Protein AF-A0A2V7J6U7-F1 (afdb_monomer)

pLDDT: mean 88.93, std 7.08, range [40.16, 97.38]

Foldseek 3Di:
DVDLVVLVVQCVDVVHDQEAEAEDPLVPPSVLVSLVSCVVSLHAYEYAAEPPPPCPPVSCVVSVHLYYDYPPDDPVRVVVVSVVRSVVSVLCVQLVDDDNDPVSVVLSVVLLVQLAPPDDDDFDDDPPPCSVSSQLSSQCNHPQVVADEAEDEQVVDDLVCSCCQAANDAQPPDDPRNHTDHHSVRSQPSGHYHYHPCVSHDPDD

Secondary structure (DSSP, 8-state):
--SHHHHHHHHHSSSPPSEEEE-S-TTSHHHHHHHHHHHHTT-EEEEEEETT-TTHHHHHHHHT-SEEEEESPPHHHHHHHHHHHHHHHHHHHHH-----SHHHHHHHHHHHHHTT--S-------TTS-HHHHHHHHHHHSTTTTS-EEEEESTTS-HHHHHHHHHEE-TTSSTT--S-EE-HHHHTTTSEEEEETGGGS----

Radius of gyration: 24.19 Å; Cα contacts (8 Å, |Δi|>4): 261; chains: 1; bounding box: 53×28×72 Å

Solvent-accessible surface area (backbone atoms only — not comparable to full-atom values): 12038 Å² total; per-residue (Å²): 112,98,46,73,65,51,44,50,52,47,58,70,39,87,80,50,57,64,59,48,78,41,78,60,59,75,89,36,70,68,44,48,53,48,44,50,53,33,54,77,68,72,30,36,32,36,37,43,38,60,70,84,49,92,49,56,67,59,51,34,60,75,59,65,41,75,40,71,46,55,48,89,65,54,70,68,56,53,50,54,48,52,51,51,47,39,54,50,49,55,48,28,71,72,36,70,60,82,75,84,48,71,69,51,52,50,50,53,52,50,37,66,66,47,16,74,48,92,67,91,82,87,85,85,74,65,91,90,73,50,64,66,49,54,56,49,29,22,41,63,62,17,93,38,50,89,42,44,75,38,78,41,58,42,72,81,42,58,77,90,46,43,61,47,48,40,68,21,45,52,58,62,74,48,99,82,34,83,54,68,44,84,9,50,57,67,66,13,55,86,34,40,72,43,68,41,58,59,85,60,48,77,81,82,126

Sequence (205 aa):
ATSLDEARQAIRREPPPDCVVVTGGLHETRAAQLLTLAREREISTLGLVEQTEPDAKGLARRLGLTGYLEKPADPAEVTATVRRLIERRKLQQRTGILGESPAIQEVLVKIEQMAPVSSTVLIEGQSGTGKELVARAIHDLSPRRGKPFIAVNCAALPETLLESELFGHEKGAFTGAAERRLGRFELADEGTIFLDEVGECPLAT

Nearest PDB structures (foldseek):
  5ep2-assembly1_A  TM=9.558E-01  e=9.237E-09  Photobacterium angustum
  6jdl-assembly1_A  TM=9.767E-01  e=1.173E-08  Pseudomonas aeruginosa
  1ny5-assembly1_A  TM=5.125E-01  e=3.780E-13  Aquifex aeolicus
  8p53-assembly1_D  TM=5.436E-01  e=5.914E-12  Pseudomonas aeruginosa PAO1
  6luf-assembly5_E  TM=9.631E-01  e=1.534E-07  Vibrio cholerae O395

Mean predicted aligned error: 7.76 Å

Structure (mmCIF, N/CA/C/O backbone):
data_AF-A0A2V7J6U7-F1
#
_entry.id   AF-A0A2V7J6U7-F1
#
loop_
_atom_site.group_PDB
_atom_site.id
_atom_site.type_symbol
_atom_site.label_atom_id
_atom_site.label_alt_id
_atom_site.label_comp_id
_atom_site.label_asym_id
_atom_site.label_entity_id
_atom_site.label_seq_id
_atom_site.pdbx_PDB_ins_code
_atom_site.Cartn_x
_atom_site.Cartn_y
_atom_site.Cartn_z
_atom_site.occupancy
_atom_site.B_iso_or_equiv
_atom_site.auth_seq_id
_atom_site.auth_comp_id
_atom_site.auth_asym_id
_atom_site.auth_atom_id
_atom_site.pdbx_PDB_model_num
A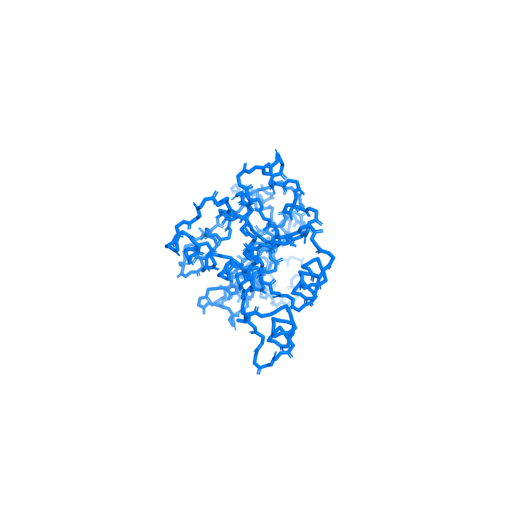TOM 1 N N . ALA A 1 1 ? 4.213 -6.760 -30.190 1.00 59.75 1 ALA A N 1
ATOM 2 C CA . ALA A 1 1 ? 3.974 -5.709 -31.190 1.00 59.75 1 ALA A CA 1
ATOM 3 C C . ALA A 1 1 ? 5.297 -5.426 -31.871 1.00 59.75 1 ALA A C 1
ATOM 5 O O . ALA A 1 1 ? 6.265 -5.148 -31.171 1.00 59.75 1 ALA A O 1
ATOM 6 N N . THR A 1 2 ? 5.366 -5.584 -33.187 1.00 63.72 2 THR A N 1
ATOM 7 C CA . THR A 1 2 ? 6.569 -5.280 -33.984 1.00 63.72 2 THR A CA 1
ATOM 8 C C . THR A 1 2 ? 6.577 -3.827 -34.462 1.00 63.72 2 THR A C 1
ATOM 10 O O . THR A 1 2 ? 7.612 -3.340 -34.906 1.00 63.72 2 THR A O 1
ATOM 13 N N . SER A 1 3 ? 5.455 -3.109 -34.313 1.00 74.75 3 SER A N 1
ATOM 14 C CA . SER A 1 3 ? 5.336 -1.677 -34.598 1.00 74.75 3 SER A CA 1
ATOM 15 C C . SER A 1 3 ? 4.779 -0.877 -33.412 1.00 74.75 3 SER A C 1
ATOM 17 O O . SER A 1 3 ? 4.071 -1.395 -32.542 1.00 74.75 3 SER A O 1
ATOM 19 N N . LEU A 1 4 ? 5.078 0.424 -33.387 1.00 73.62 4 LEU A N 1
ATOM 20 C CA . LEU A 1 4 ? 4.551 1.362 -32.386 1.00 73.62 4 LEU A CA 1
ATOM 21 C C . LEU A 1 4 ? 3.026 1.539 -32.490 1.00 73.62 4 LEU A C 1
ATOM 23 O O . LEU A 1 4 ? 2.373 1.800 -31.479 1.00 73.62 4 LEU A O 1
ATOM 27 N N . ASP A 1 5 ? 2.448 1.356 -33.678 1.00 77.38 5 ASP A N 1
ATOM 28 C CA . ASP A 1 5 ? 0.999 1.441 -33.884 1.00 77.38 5 ASP A CA 1
ATOM 29 C C . ASP A 1 5 ? 0.272 0.217 -33.319 1.00 77.38 5 ASP A C 1
ATOM 31 O O . ASP A 1 5 ? -0.744 0.364 -32.636 1.00 77.38 5 ASP A O 1
ATOM 35 N N . GLU A 1 6 ? 0.840 -0.982 -33.476 1.00 82.19 6 GLU A N 1
ATOM 36 C CA . GLU A 1 6 ? 0.346 -2.180 -32.789 1.00 82.19 6 GLU A CA 1
ATOM 37 C C . GLU A 1 6 ? 0.430 -2.035 -31.267 1.00 82.19 6 GLU A C 1
ATOM 39 O O . GLU A 1 6 ? -0.493 -2.435 -30.557 1.00 82.19 6 GLU A O 1
ATOM 44 N N . ALA A 1 7 ? 1.514 -1.443 -30.752 1.00 83.06 7 ALA A N 1
ATOM 45 C CA . ALA A 1 7 ? 1.669 -1.198 -29.320 1.00 83.06 7 ALA A CA 1
ATOM 46 C C . ALA A 1 7 ? 0.594 -0.230 -28.796 1.00 83.06 7 ALA A C 1
ATOM 48 O O . ALA A 1 7 ? -0.019 -0.489 -27.761 1.00 83.06 7 ALA A O 1
ATOM 49 N N . ARG A 1 8 ? 0.290 0.844 -29.538 1.00 84.50 8 ARG A N 1
ATOM 50 C CA . ARG A 1 8 ? -0.815 1.763 -29.209 1.00 84.50 8 ARG A CA 1
ATOM 51 C C . ARG A 1 8 ? -2.165 1.070 -29.228 1.00 84.50 8 ARG A C 1
ATOM 53 O O . ARG A 1 8 ? -2.976 1.299 -28.332 1.00 84.50 8 ARG A O 1
ATOM 60 N N . GLN A 1 9 ? -2.415 0.241 -30.238 1.00 86.81 9 GLN A N 1
ATOM 61 C CA . GLN A 1 9 ? -3.666 -0.498 -30.330 1.00 86.81 9 GLN A CA 1
ATOM 62 C C . GLN A 1 9 ? -3.796 -1.481 -29.165 1.00 86.81 9 GLN A C 1
ATOM 64 O O . GLN A 1 9 ? -4.859 -1.546 -28.560 1.00 86.81 9 GLN A O 1
ATOM 69 N N . ALA A 1 10 ? -2.718 -2.180 -28.798 1.00 87.31 10 ALA A N 1
ATOM 70 C CA . ALA A 1 10 ? -2.690 -3.079 -27.649 1.00 87.31 10 ALA A CA 1
ATOM 71 C C . ALA A 1 10 ? -2.969 -2.343 -26.332 1.00 87.31 10 ALA A C 1
ATOM 73 O O . ALA A 1 10 ? -3.805 -2.799 -25.561 1.00 87.31 10 ALA A O 1
ATOM 74 N N . ILE A 1 11 ? -2.357 -1.173 -26.109 1.00 88.69 11 ILE A N 1
ATOM 75 C CA . ILE A 1 11 ? -2.635 -0.346 -24.924 1.00 88.69 11 ILE A CA 1
ATOM 76 C C . ILE A 1 11 ? -4.109 0.059 -24.853 1.00 88.69 11 ILE A C 1
ATOM 78 O O . ILE A 1 11 ? -4.645 0.160 -23.757 1.00 88.69 11 ILE A O 1
ATOM 82 N N . ARG A 1 12 ? -4.776 0.280 -25.993 1.00 88.62 12 ARG A N 1
ATOM 83 C CA . ARG A 1 12 ? -6.199 0.662 -26.064 1.00 88.62 12 ARG A CA 1
ATOM 84 C C . ARG A 1 12 ? -7.177 -0.511 -25.937 1.00 88.62 12 ARG A C 1
ATOM 86 O O . ARG A 1 12 ? -8.367 -0.254 -25.792 1.00 88.62 12 ARG A O 1
ATOM 93 N N . ARG A 1 13 ? -6.719 -1.767 -25.993 1.00 88.88 13 ARG A N 1
ATOM 94 C CA . ARG A 1 13 ? -7.591 -2.946 -25.836 1.00 88.88 13 ARG A CA 1
ATOM 95 C C . ARG A 1 13 ? -8.132 -3.061 -24.409 1.00 88.88 13 ARG A C 1
ATOM 97 O O . ARG A 1 13 ? -7.637 -2.413 -23.485 1.00 88.88 13 ARG A O 1
ATOM 104 N N . GLU A 1 14 ? -9.157 -3.895 -24.262 1.00 87.31 14 GLU A N 1
ATOM 105 C CA . GLU A 1 14 ? -9.708 -4.320 -22.978 1.00 87.31 14 GLU A CA 1
ATOM 106 C C . GLU A 1 14 ? -9.655 -5.857 -22.880 1.00 87.31 14 GLU A C 1
ATOM 108 O O . GLU A 1 14 ? -10.195 -6.532 -23.760 1.00 87.31 14 GLU A O 1
ATOM 113 N N . PRO A 1 15 ? -8.986 -6.419 -21.854 1.00 85.19 15 PRO A N 1
ATOM 114 C CA . PRO A 1 15 ? -8.181 -5.708 -20.857 1.00 85.19 15 PRO A CA 1
ATOM 115 C C . PRO A 1 15 ? -6.905 -5.085 -21.471 1.00 85.19 15 PRO A C 1
ATOM 117 O O . PRO A 1 15 ? -6.365 -5.623 -22.446 1.00 85.19 15 PRO A O 1
ATOM 120 N N . PRO A 1 16 ? -6.421 -3.946 -20.937 1.00 89.31 16 PRO A N 1
ATOM 121 C CA . PRO A 1 16 ? -5.124 -3.400 -21.320 1.00 89.31 16 PRO A CA 1
ATOM 122 C C . PRO A 1 16 ? -3.986 -4.315 -20.830 1.00 89.31 16 PRO 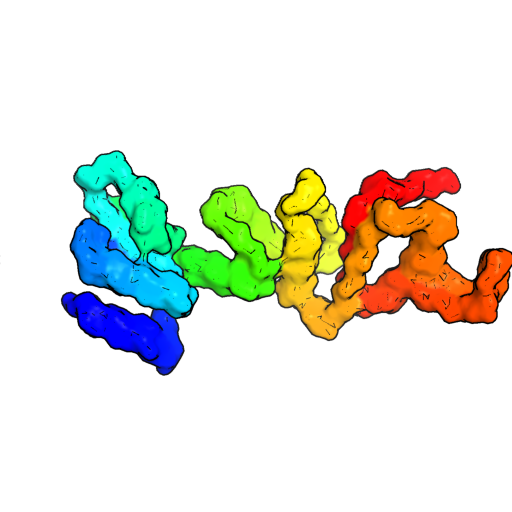A C 1
ATOM 124 O O . PRO A 1 16 ? -4.191 -5.130 -19.930 1.00 89.31 16 PRO A O 1
ATOM 127 N N . PRO A 1 17 ? -2.771 -4.187 -21.387 1.00 91.62 17 PRO A N 1
ATOM 128 C CA . PRO A 1 17 ? -1.608 -4.881 -20.850 1.00 91.62 17 PRO A CA 1
ATOM 129 C C . PRO A 1 17 ? -1.225 -4.329 -19.469 1.00 91.62 17 PRO A C 1
ATOM 131 O O . PRO A 1 17 ? -1.262 -3.120 -19.258 1.00 91.62 17 PRO A O 1
ATOM 134 N N . ASP A 1 18 ? -0.765 -5.198 -18.565 1.00 90.62 18 ASP A N 1
ATOM 135 C CA . ASP A 1 18 ? -0.281 -4.795 -17.233 1.00 90.62 18 ASP A CA 1
ATOM 136 C C . ASP A 1 18 ? 1.062 -4.044 -17.285 1.00 90.62 18 ASP A C 1
ATOM 138 O O . ASP A 1 18 ? 1.392 -3.253 -16.396 1.00 90.62 18 ASP A O 1
ATOM 142 N N . CYS A 1 19 ? 1.866 -4.302 -18.324 1.00 93.69 19 CYS A N 1
ATOM 143 C CA . CYS A 1 19 ? 3.146 -3.640 -18.525 1.00 93.69 19 CYS A CA 1
ATOM 144 C C . CYS A 1 19 ? 3.509 -3.478 -20.007 1.00 93.69 19 CYS A C 1
ATOM 146 O O . CYS A 1 19 ? 3.248 -4.357 -20.829 1.00 93.69 19 CYS A O 1
ATOM 148 N N . VAL A 1 20 ? 4.161 -2.361 -20.336 1.00 93.69 20 VAL A N 1
ATOM 149 C CA . VAL A 1 20 ? 4.742 -2.077 -21.654 1.00 93.69 20 VAL A CA 1
ATOM 150 C C . VAL A 1 20 ? 6.261 -2.017 -21.532 1.00 93.69 20 VAL A C 1
ATOM 152 O O . VAL A 1 20 ? 6.798 -1.210 -20.774 1.00 93.69 20 VAL A O 1
ATOM 155 N N . VAL A 1 21 ? 6.958 -2.844 -22.313 1.00 93.38 21 VAL A N 1
ATOM 156 C CA . VAL A 1 21 ? 8.422 -2.817 -22.414 1.00 93.38 21 VAL A CA 1
ATOM 157 C C . VAL A 1 21 ? 8.821 -2.091 -23.694 1.00 93.38 21 VAL A C 1
ATOM 159 O O . VAL A 1 21 ? 8.426 -2.496 -24.787 1.00 93.38 21 VAL A O 1
ATOM 162 N N . VAL A 1 22 ? 9.604 -1.022 -23.564 1.00 91.62 22 VAL A N 1
ATOM 163 C CA . VAL A 1 22 ? 10.117 -0.238 -24.691 1.00 91.62 22 VAL A CA 1
ATOM 164 C C . VAL A 1 22 ? 11.587 -0.570 -24.881 1.00 91.62 22 VAL A C 1
ATOM 166 O O . VAL A 1 22 ? 12.430 -0.207 -24.066 1.00 91.62 22 VAL A O 1
ATOM 169 N N . THR A 1 23 ? 11.894 -1.285 -25.959 1.00 87.38 23 THR A N 1
ATOM 170 C CA . THR A 1 23 ? 13.230 -1.835 -26.205 1.00 87.38 23 THR A CA 1
ATOM 171 C C . THR A 1 23 ? 14.144 -0.908 -27.003 1.00 87.38 23 THR A C 1
ATOM 173 O O . THR A 1 23 ? 15.278 -1.283 -27.262 1.00 87.38 23 THR A O 1
ATOM 176 N N . GLY A 1 24 ? 13.704 0.275 -27.428 1.00 82.12 24 GLY A N 1
ATOM 177 C CA . GLY A 1 24 ? 14.513 1.203 -28.221 1.00 82.12 24 GLY A CA 1
ATOM 178 C C . GLY A 1 24 ? 13.741 2.460 -28.609 1.00 82.12 24 GLY A C 1
ATOM 179 O O . GLY A 1 24 ? 12.543 2.560 -28.342 1.00 82.12 24 GLY A O 1
ATOM 180 N N . GLY A 1 25 ? 14.434 3.431 -29.212 1.00 81.19 25 GLY A N 1
ATOM 181 C CA . GLY A 1 25 ? 13.812 4.672 -29.686 1.00 81.19 25 GLY A CA 1
ATOM 182 C C . GLY A 1 25 ? 13.259 5.560 -28.567 1.00 81.19 25 GLY A C 1
ATOM 183 O O . GLY A 1 25 ? 12.332 6.324 -28.802 1.00 81.19 25 GLY A O 1
ATOM 184 N N . LEU A 1 26 ? 13.797 5.479 -27.342 1.00 82.31 26 LEU A N 1
ATOM 185 C CA . LEU A 1 26 ? 13.298 6.246 -26.187 1.00 82.31 26 LEU A CA 1
ATOM 186 C C . LEU A 1 26 ? 13.367 7.773 -26.387 1.00 82.31 26 LEU A C 1
ATOM 188 O O . LEU A 1 26 ? 12.562 8.500 -25.811 1.00 82.31 26 LEU A O 1
ATOM 192 N N . HIS A 1 27 ? 14.286 8.252 -27.230 1.00 81.31 27 HIS A N 1
ATOM 193 C CA . HIS A 1 27 ? 14.393 9.666 -27.615 1.00 81.31 27 HIS A CA 1
ATOM 194 C C . HIS A 1 27 ? 13.409 10.074 -28.720 1.00 81.31 27 HIS A C 1
ATOM 196 O O . HIS A 1 27 ? 13.246 11.261 -28.997 1.00 81.31 27 HIS A O 1
ATOM 202 N N . GLU A 1 28 ? 12.740 9.117 -29.363 1.00 85.12 28 GLU A N 1
ATOM 203 C CA . GLU A 1 28 ? 11.791 9.399 -30.433 1.00 85.12 28 GLU A CA 1
ATOM 204 C C . GLU A 1 28 ? 10.450 9.885 -29.875 1.00 85.12 28 GLU A C 1
ATOM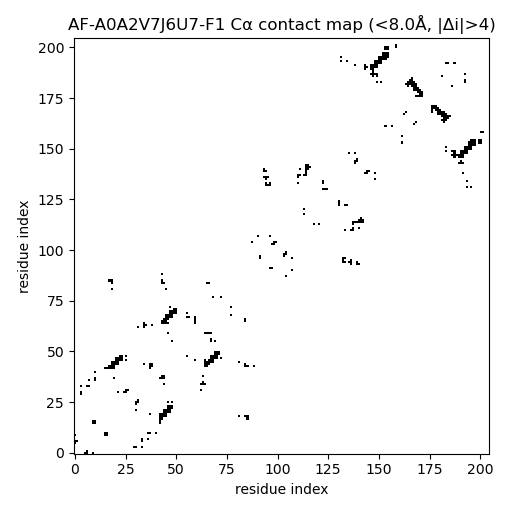 206 O O . GLU A 1 28 ? 9.886 9.330 -28.927 1.00 85.12 28 GLU A O 1
ATOM 211 N N . THR A 1 29 ? 9.854 10.871 -30.547 1.00 82.56 29 THR A N 1
ATOM 212 C CA . THR A 1 29 ? 8.543 11.433 -30.182 1.00 82.56 29 THR A CA 1
ATOM 213 C C . THR A 1 29 ? 7.455 10.364 -30.067 1.00 82.56 29 THR A C 1
ATOM 215 O O . THR A 1 29 ? 6.555 10.462 -29.233 1.00 82.56 29 THR A O 1
ATOM 218 N N . ARG A 1 30 ? 7.528 9.313 -30.890 1.00 82.50 30 ARG A N 1
ATOM 219 C CA . ARG A 1 30 ? 6.530 8.239 -30.890 1.00 82.50 30 ARG A CA 1
ATOM 220 C C . ARG A 1 30 ? 6.588 7.385 -29.623 1.00 82.50 30 ARG A C 1
ATOM 222 O O . ARG A 1 30 ? 5.524 7.017 -29.121 1.00 82.50 30 ARG A O 1
ATOM 229 N N . ALA A 1 31 ? 7.785 7.111 -29.097 1.00 84.00 31 ALA A N 1
ATOM 230 C CA . ALA A 1 31 ? 7.958 6.405 -27.830 1.00 84.00 31 ALA A CA 1
ATOM 231 C C . ALA A 1 31 ? 7.415 7.245 -26.669 1.00 84.00 31 ALA A C 1
ATOM 233 O O . ALA A 1 31 ? 6.637 6.740 -25.865 1.00 84.00 31 ALA A O 1
ATOM 234 N N . ALA A 1 32 ? 7.704 8.550 -26.641 1.00 85.56 32 ALA A N 1
ATOM 235 C CA . ALA A 1 32 ? 7.158 9.455 -25.626 1.00 85.56 32 ALA A CA 1
ATOM 236 C C . ALA A 1 32 ? 5.614 9.494 -25.635 1.00 85.56 32 ALA A C 1
ATOM 238 O O . ALA A 1 32 ? 4.977 9.458 -24.581 1.00 85.56 32 ALA A O 1
ATOM 239 N N . GLN A 1 33 ? 4.994 9.498 -26.821 1.00 87.75 33 GLN A N 1
ATOM 240 C CA . GLN A 1 33 ? 3.534 9.417 -26.969 1.00 87.75 33 GLN A CA 1
ATOM 241 C C . GLN A 1 33 ? 2.967 8.077 -26.469 1.00 87.75 33 GLN A C 1
ATOM 243 O O . GLN A 1 33 ? 1.912 8.055 -25.840 1.00 87.75 33 GLN A O 1
ATOM 248 N N . LEU A 1 34 ? 3.659 6.961 -26.730 1.00 89.31 34 LEU A N 1
ATOM 249 C CA . LEU A 1 34 ? 3.271 5.641 -26.224 1.00 89.31 34 LEU A CA 1
ATOM 250 C C . LEU A 1 34 ? 3.331 5.589 -24.690 1.00 89.31 34 LEU A C 1
ATOM 252 O O . LEU A 1 34 ? 2.389 5.119 -24.061 1.00 89.31 34 LEU A O 1
ATOM 256 N N . LEU A 1 35 ? 4.414 6.099 -24.098 1.00 90.88 35 LEU A N 1
ATOM 257 C CA . LEU A 1 35 ? 4.604 6.150 -22.646 1.00 90.88 35 LEU A CA 1
ATOM 258 C C . LEU A 1 35 ? 3.580 7.063 -21.967 1.00 90.88 35 LEU A C 1
ATOM 260 O O . LEU A 1 35 ? 3.054 6.725 -20.911 1.00 90.88 35 LEU A O 1
ATOM 264 N N . THR A 1 36 ? 3.234 8.181 -22.609 1.00 89.75 36 THR A N 1
ATOM 265 C CA . THR A 1 36 ? 2.163 9.068 -22.137 1.00 89.75 36 THR A CA 1
ATOM 266 C C . THR A 1 36 ? 0.824 8.333 -22.098 1.00 89.75 36 THR A C 1
ATOM 268 O O . THR A 1 36 ? 0.167 8.333 -21.062 1.00 89.75 36 THR A O 1
ATOM 271 N N . LEU A 1 37 ? 0.467 7.628 -23.178 1.00 90.38 37 LEU A N 1
ATOM 272 C CA . LEU A 1 37 ? -0.760 6.830 -23.239 1.00 90.38 37 LEU A CA 1
ATOM 273 C C . LEU A 1 37 ? -0.767 5.700 -22.194 1.00 90.38 37 LEU A C 1
ATOM 275 O O . LEU A 1 37 ? -1.789 5.451 -21.560 1.00 90.38 37 LEU A O 1
ATOM 279 N N . ALA A 1 38 ? 0.365 5.014 -22.006 1.00 91.44 38 ALA A N 1
ATOM 280 C CA . ALA A 1 38 ? 0.502 3.977 -20.986 1.00 91.44 38 ALA A CA 1
ATOM 281 C C . ALA A 1 38 ? 0.270 4.548 -19.578 1.00 91.44 38 ALA A C 1
ATOM 283 O O . ALA A 1 38 ? -0.472 3.965 -18.795 1.00 91.44 38 ALA A O 1
ATOM 284 N N . ARG A 1 39 ? 0.839 5.721 -19.280 1.00 87.75 39 ARG A N 1
ATOM 285 C CA . ARG A 1 39 ? 0.657 6.408 -17.997 1.00 87.75 39 ARG A CA 1
ATOM 286 C C . ARG A 1 39 ? -0.796 6.818 -17.755 1.00 87.75 39 ARG A C 1
ATOM 288 O O . ARG A 1 39 ? -1.293 6.609 -16.655 1.00 87.75 39 ARG A O 1
ATOM 295 N N . GLU A 1 40 ? -1.471 7.371 -18.763 1.00 88.94 40 GLU A N 1
ATOM 296 C CA . GLU A 1 40 ? -2.893 7.751 -18.686 1.00 88.94 40 GLU A CA 1
ATOM 297 C C . GLU A 1 40 ? -3.807 6.554 -18.421 1.00 88.94 40 GLU A C 1
ATOM 299 O O . GLU A 1 40 ? -4.790 6.676 -17.697 1.00 88.94 40 GLU A O 1
ATOM 304 N N . ARG A 1 41 ? -3.475 5.390 -18.989 1.00 89.31 41 ARG A N 1
ATOM 305 C CA . ARG A 1 41 ? -4.199 4.138 -18.735 1.00 89.31 41 ARG A CA 1
ATOM 306 C C . ARG A 1 41 ? -3.677 3.369 -17.533 1.0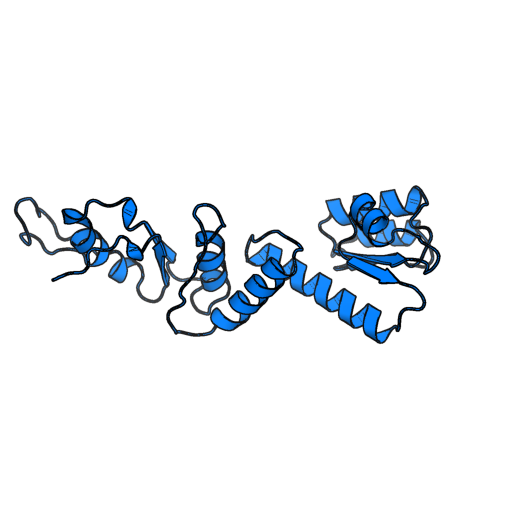0 89.31 41 ARG A C 1
ATOM 308 O O . ARG A 1 41 ? -4.045 2.210 -17.375 1.00 89.31 41 ARG A O 1
ATOM 315 N N . GLU A 1 42 ? -2.836 3.984 -16.705 1.00 87.00 42 GLU A N 1
ATOM 316 C CA . GLU A 1 42 ? -2.358 3.338 -15.495 1.00 87.00 42 GLU A CA 1
ATOM 317 C C . GLU A 1 42 ? -1.608 2.016 -15.769 1.00 87.00 42 GLU A C 1
ATOM 319 O O . GLU A 1 42 ? -1.823 1.005 -15.110 1.00 87.00 42 GLU A O 1
ATOM 324 N N . ILE A 1 43 ? -0.704 2.008 -16.748 1.00 91.62 43 ILE A N 1
ATOM 325 C CA . ILE A 1 43 ? 0.087 0.832 -17.134 1.00 91.62 43 ILE A CA 1
ATOM 326 C C . ILE A 1 43 ? 1.543 1.024 -16.704 1.00 91.62 43 ILE A C 1
ATOM 328 O O . ILE A 1 43 ? 2.127 2.088 -16.914 1.00 91.62 43 ILE A O 1
ATOM 332 N N . SER A 1 44 ? 2.155 -0.010 -16.120 1.00 92.38 44 SER A N 1
ATOM 333 C CA . SER A 1 44 ? 3.578 0.023 -15.762 1.00 92.38 44 SER A CA 1
ATOM 334 C C . SER A 1 44 ? 4.458 0.016 -17.017 1.00 92.38 44 SER A C 1
ATOM 336 O O . SER A 1 44 ? 4.218 -0.744 -17.951 1.00 92.38 44 SER A O 1
ATOM 338 N N . THR A 1 45 ? 5.524 0.809 -17.056 1.00 93.94 45 THR A N 1
ATOM 339 C CA . THR A 1 45 ? 6.421 0.883 -18.222 1.00 93.94 45 THR A CA 1
ATOM 340 C C . THR A 1 45 ? 7.867 0.576 -17.851 1.00 93.94 45 THR A C 1
ATOM 342 O O . THR A 1 45 ? 8.398 1.163 -16.906 1.00 93.94 45 THR A O 1
ATOM 345 N N . LEU A 1 46 ? 8.523 -0.276 -18.636 1.00 95.12 46 LEU A N 1
ATOM 346 C CA . LEU A 1 46 ? 9.946 -0.592 -18.514 1.00 95.12 46 LEU A CA 1
ATOM 347 C C . LEU A 1 46 ? 10.692 -0.145 -19.776 1.00 95.12 46 LEU A C 1
ATOM 349 O O . LEU A 1 46 ? 10.367 -0.600 -20.870 1.00 95.12 46 LEU A O 1
ATOM 353 N N . GLY A 1 47 ? 11.695 0.721 -19.642 1.00 94.31 47 GLY A N 1
ATOM 354 C CA . GLY A 1 47 ? 12.574 1.088 -20.759 1.00 94.31 47 GLY A CA 1
ATOM 355 C C . GLY A 1 47 ? 13.873 0.286 -20.759 1.00 94.31 47 GLY A C 1
ATOM 356 O O . GLY A 1 47 ? 14.510 0.161 -19.718 1.00 94.31 47 GLY A O 1
ATOM 357 N N . LEU A 1 48 ? 14.292 -0.219 -21.920 1.00 93.81 48 LEU A N 1
ATOM 358 C CA . LEU A 1 48 ? 15.652 -0.725 -22.118 1.00 93.81 48 LEU A CA 1
ATOM 359 C C . LEU A 1 48 ? 16.508 0.392 -22.715 1.00 93.81 48 LEU A C 1
ATOM 361 O O . LEU A 1 48 ? 16.315 0.783 -23.868 1.00 93.81 48 LEU A O 1
ATOM 365 N N . VAL A 1 49 ? 17.420 0.916 -21.908 1.00 93.31 49 VAL A N 1
ATOM 366 C CA . VAL A 1 49 ? 18.269 2.064 -22.222 1.00 93.31 49 VAL A CA 1
ATOM 367 C C . VAL A 1 49 ? 19.604 1.571 -22.782 1.00 93.31 49 VAL A C 1
ATOM 369 O O . VAL A 1 49 ? 20.127 0.548 -22.346 1.00 93.31 49 VAL A O 1
ATOM 372 N N . GLU A 1 50 ? 20.152 2.267 -23.775 1.00 90.56 50 GLU A N 1
ATOM 373 C CA . GLU A 1 50 ? 21.485 1.953 -24.301 1.00 90.56 50 GLU A CA 1
ATOM 374 C C . GLU A 1 50 ? 22.561 2.264 -23.252 1.00 90.56 50 GLU A C 1
ATOM 376 O O . GLU A 1 50 ? 22.494 3.302 -22.601 1.00 90.56 50 GLU A O 1
ATOM 381 N N . GLN A 1 51 ? 23.593 1.424 -23.134 1.00 86.38 51 GLN A N 1
ATOM 382 C CA . GLN A 1 51 ? 24.739 1.681 -22.241 1.00 86.38 51 GLN A CA 1
ATOM 383 C C . GLN A 1 51 ? 25.482 2.988 -22.554 1.00 86.38 51 GLN A C 1
ATOM 385 O O . GLN A 1 51 ? 26.170 3.540 -21.702 1.00 86.38 51 GLN A O 1
ATOM 390 N N . THR A 1 52 ? 25.357 3.493 -23.783 1.00 87.75 52 THR A N 1
ATOM 391 C CA . THR A 1 52 ? 25.928 4.781 -24.189 1.00 87.75 52 THR A CA 1
ATOM 392 C C . THR A 1 52 ? 25.134 5.981 -23.674 1.00 87.75 52 THR A C 1
ATOM 394 O O . THR A 1 52 ? 25.572 7.110 -23.880 1.00 87.75 52 THR A O 1
ATOM 397 N N . GLU A 1 53 ? 23.957 5.779 -23.071 1.00 88.00 53 GLU A N 1
ATOM 398 C CA . GLU A 1 53 ? 23.160 6.862 -22.499 1.00 88.00 53 GLU A CA 1
ATOM 399 C C . GLU A 1 53 ? 23.845 7.402 -21.231 1.00 88.00 53 GLU A C 1
ATOM 401 O O . GLU A 1 53 ? 23.916 6.695 -20.226 1.00 88.00 53 GLU A O 1
ATOM 406 N N . PRO A 1 54 ? 24.320 8.661 -21.232 1.00 85.44 54 PRO A N 1
ATOM 407 C CA . PRO A 1 54 ? 25.107 9.201 -20.124 1.00 85.44 54 PRO A CA 1
ATOM 408 C C . PRO A 1 54 ? 24.290 9.399 -18.839 1.00 85.44 54 PRO A C 1
ATOM 410 O O . PRO A 1 54 ? 24.864 9.433 -17.753 1.00 85.44 54 PRO A O 1
ATOM 413 N N . ASP A 1 55 ? 22.964 9.543 -18.948 1.00 90.69 55 ASP A N 1
ATOM 414 C CA . ASP A 1 55 ? 22.058 9.711 -17.810 1.00 90.69 55 ASP A CA 1
ATOM 415 C C . ASP A 1 55 ? 20.769 8.893 -17.992 1.00 90.69 55 ASP A C 1
ATOM 417 O O . ASP A 1 55 ? 19.671 9.420 -18.197 1.00 90.69 55 ASP A O 1
ATOM 421 N N . ALA A 1 56 ? 20.897 7.566 -17.896 1.00 88.69 56 ALA A N 1
ATOM 422 C CA . ALA A 1 56 ? 19.764 6.646 -17.994 1.00 88.69 56 ALA A CA 1
ATOM 423 C C . ALA A 1 56 ? 18.656 6.961 -16.971 1.00 88.69 56 ALA A C 1
ATOM 425 O O . ALA A 1 56 ? 17.464 6.903 -17.287 1.00 88.69 56 ALA A O 1
ATOM 426 N N . LYS A 1 57 ? 19.038 7.358 -15.750 1.00 88.00 57 LYS A N 1
ATOM 427 C CA . LYS A 1 57 ? 18.102 7.703 -14.674 1.00 88.00 57 LYS A CA 1
ATOM 428 C C . LYS A 1 57 ? 17.335 8.991 -14.980 1.00 88.00 57 LYS A C 1
ATOM 430 O O . LYS A 1 57 ? 16.116 9.035 -14.791 1.00 88.00 57 LYS A O 1
ATOM 435 N N . GLY A 1 58 ? 18.018 10.035 -15.445 1.00 89.44 58 GLY A N 1
ATOM 436 C CA . GLY A 1 58 ? 17.392 11.288 -15.859 1.00 89.44 58 GLY A CA 1
ATOM 437 C C . GLY A 1 58 ? 16.489 11.105 -17.072 1.00 89.44 58 GLY A C 1
ATOM 438 O O . GLY A 1 58 ? 15.367 11.621 -17.075 1.00 89.44 58 GLY A O 1
ATOM 439 N N . LEU A 1 59 ? 16.909 10.297 -18.052 1.00 88.25 59 LEU A N 1
ATOM 440 C CA . LEU A 1 59 ? 16.074 9.916 -19.190 1.00 88.25 59 LEU A CA 1
ATOM 441 C C . LEU A 1 59 ? 14.797 9.206 -18.727 1.00 88.25 59 LEU A C 1
ATOM 443 O O . LEU A 1 59 ? 13.699 9.619 -19.107 1.00 88.25 59 LEU A O 1
ATOM 447 N N . ALA A 1 60 ? 14.926 8.189 -17.871 1.00 89.12 60 ALA A N 1
ATOM 448 C CA . ALA A 1 60 ? 13.792 7.443 -17.339 1.00 89.12 60 ALA A CA 1
ATOM 449 C C . ALA A 1 60 ? 12.807 8.351 -16.593 1.00 89.12 60 ALA A C 1
ATOM 451 O O . ALA A 1 60 ? 11.603 8.301 -16.850 1.00 89.12 60 ALA A O 1
ATOM 452 N N . ARG A 1 61 ? 13.317 9.250 -15.742 1.00 88.00 61 ARG A N 1
ATOM 453 C CA . ARG A 1 61 ? 12.498 10.227 -15.014 1.00 88.00 61 ARG A CA 1
ATOM 454 C C . ARG A 1 61 ? 11.771 11.184 -15.959 1.00 88.00 61 ARG A C 1
ATOM 456 O O . ARG A 1 61 ? 10.582 11.427 -15.778 1.00 88.00 61 ARG A O 1
ATOM 463 N N . ARG A 1 62 ? 12.464 11.712 -16.972 1.00 88.62 62 ARG A N 1
ATOM 464 C CA . ARG A 1 62 ? 11.891 12.637 -17.964 1.00 88.62 62 ARG A CA 1
ATOM 465 C C . ARG A 1 62 ? 10.781 11.984 -18.785 1.00 88.62 62 ARG A C 1
ATOM 467 O O . ARG A 1 62 ? 9.781 12.630 -19.080 1.00 88.62 62 ARG A O 1
ATOM 474 N N . LEU A 1 63 ? 10.954 10.713 -19.136 1.00 89.12 63 LEU A N 1
ATOM 475 C CA . LEU A 1 63 ? 9.973 9.935 -19.892 1.00 89.12 63 LEU A CA 1
ATOM 476 C C . LEU A 1 63 ? 8.845 9.361 -19.019 1.00 89.12 63 LEU A C 1
ATOM 478 O O . LEU A 1 63 ? 7.883 8.818 -19.557 1.00 89.12 63 LEU A O 1
ATOM 482 N N . GLY A 1 64 ? 8.940 9.490 -17.692 1.00 88.06 64 GLY A N 1
ATOM 483 C CA . GLY A 1 64 ? 7.961 8.940 -16.757 1.00 88.06 64 GLY A CA 1
ATOM 484 C C . GLY A 1 64 ? 7.956 7.413 -16.720 1.00 88.06 64 GLY A C 1
ATOM 485 O O . GLY A 1 64 ? 6.902 6.817 -16.511 1.00 88.06 64 GLY A O 1
ATOM 486 N N . LEU A 1 65 ? 9.110 6.782 -16.959 1.00 91.44 65 LEU A N 1
ATOM 487 C CA . LEU A 1 65 ? 9.240 5.333 -16.886 1.00 91.44 65 LEU A CA 1
ATOM 488 C C . LEU A 1 65 ? 9.095 4.844 -15.442 1.00 91.44 65 LEU A C 1
ATOM 490 O O . LEU A 1 65 ? 9.776 5.328 -14.544 1.00 91.44 65 LEU A O 1
ATOM 494 N N . THR A 1 66 ? 8.279 3.810 -15.247 1.00 90.75 66 THR A N 1
ATOM 495 C CA . THR A 1 66 ? 8.125 3.091 -13.969 1.00 90.75 66 THR A CA 1
ATOM 496 C C . THR A 1 66 ? 9.399 2.336 -13.552 1.00 90.75 66 THR A C 1
ATOM 498 O O . THR A 1 66 ? 9.611 2.076 -12.363 1.00 90.75 66 THR A O 1
ATOM 501 N N . GLY A 1 67 ? 10.242 1.970 -14.524 1.00 91.06 67 GLY A N 1
ATOM 502 C CA . GLY A 1 67 ? 11.574 1.399 -14.331 1.00 91.06 67 GLY A CA 1
ATOM 503 C C . GLY A 1 67 ? 12.395 1.390 -15.624 1.00 91.06 67 GLY A C 1
ATOM 504 O O . GLY A 1 67 ? 11.861 1.598 -16.717 1.00 91.06 67 GLY A O 1
ATOM 505 N N . TYR A 1 68 ? 13.696 1.126 -15.509 1.00 93.81 68 TYR A N 1
ATOM 506 C CA . TYR A 1 68 ? 14.589 0.954 -16.654 1.00 93.81 68 TYR A CA 1
ATOM 507 C C . TYR A 1 68 ? 15.627 -0.147 -16.398 1.00 93.81 68 TYR A C 1
ATOM 509 O O . TYR A 1 68 ? 15.892 -0.483 -15.245 1.00 93.81 68 TYR A O 1
ATOM 517 N N . LEU A 1 69 ? 16.189 -0.694 -17.476 1.00 94.62 69 LEU A N 1
ATOM 518 C CA . LEU A 1 69 ? 17.361 -1.574 -17.477 1.00 94.62 69 LEU A CA 1
ATOM 519 C C . LEU A 1 69 ? 18.318 -1.122 -18.579 1.00 94.62 69 LEU A C 1
ATOM 521 O O . LEU A 1 69 ? 17.872 -0.624 -19.612 1.00 94.62 69 LEU A O 1
ATOM 525 N N . GLU A 1 70 ? 19.616 -1.298 -18.375 1.00 92.94 70 GLU A N 1
ATOM 526 C CA . GLU A 1 70 ? 20.626 -1.006 -19.394 1.00 92.94 70 GLU A CA 1
ATOM 527 C C . GLU A 1 70 ? 20.854 -2.223 -20.291 1.00 92.94 70 GLU A C 1
ATOM 529 O O . GLU A 1 70 ? 20.799 -3.369 -19.848 1.00 92.94 70 GLU A O 1
ATOM 534 N N . LYS A 1 71 ? 21.096 -1.985 -21.578 1.00 91.69 71 LYS A N 1
ATOM 535 C CA . LYS A 1 71 ? 21.403 -3.042 -22.541 1.00 91.69 71 LYS A CA 1
ATOM 536 C C . LYS A 1 71 ? 22.893 -3.392 -22.548 1.00 91.69 71 LYS A C 1
ATOM 538 O O . LYS A 1 71 ? 23.700 -2.475 -22.480 1.00 91.69 71 LYS A O 1
ATOM 543 N N . PRO A 1 72 ? 23.269 -4.660 -22.787 1.00 92.50 72 PRO A N 1
ATOM 544 C CA . PRO A 1 72 ? 22.386 -5.805 -23.003 1.00 92.50 72 PRO A CA 1
ATOM 545 C C . PRO A 1 72 ? 21.768 -6.282 -21.681 1.00 92.50 72 PRO A C 1
ATOM 547 O O . PRO A 1 72 ? 22.487 -6.574 -20.734 1.00 92.50 72 PRO A O 1
ATOM 550 N N . ALA A 1 73 ? 20.438 -6.382 -21.639 1.00 89.44 73 ALA A N 1
ATOM 551 C CA . ALA A 1 73 ? 19.710 -6.883 -20.477 1.00 89.44 73 ALA A CA 1
ATOM 552 C C . ALA A 1 73 ? 19.408 -8.374 -20.663 1.00 89.44 73 ALA A C 1
ATOM 554 O O . ALA A 1 73 ? 18.957 -8.787 -21.737 1.00 89.44 73 ALA A O 1
ATOM 555 N N . ASP A 1 74 ? 19.621 -9.172 -19.618 1.00 94.19 74 ASP A N 1
ATOM 556 C CA . ASP A 1 74 ? 19.247 -10.587 -19.614 1.00 94.19 74 ASP A CA 1
ATOM 557 C C . ASP A 1 74 ? 17.708 -10.711 -19.685 1.00 94.19 74 ASP A C 1
ATOM 559 O O . ASP A 1 74 ? 17.005 -10.090 -18.879 1.00 94.19 74 ASP A O 1
ATOM 563 N N . PRO A 1 75 ? 17.133 -11.510 -20.608 1.00 93.25 75 PRO A N 1
ATOM 564 C CA . PRO A 1 75 ? 15.698 -11.796 -20.624 1.00 93.25 75 PRO A CA 1
ATOM 565 C C . PRO A 1 75 ? 15.116 -12.221 -19.264 1.00 93.25 75 PRO A C 1
ATOM 567 O O . PRO A 1 75 ? 13.965 -11.882 -18.955 1.00 93.25 75 PRO A O 1
ATOM 570 N N . ALA A 1 76 ? 15.888 -12.931 -18.435 1.00 94.81 76 ALA A N 1
ATOM 571 C CA . ALA A 1 76 ? 15.481 -13.304 -17.083 1.00 94.81 76 ALA A CA 1
ATOM 572 C C . ALA A 1 76 ? 15.327 -12.073 -16.172 1.00 94.81 76 ALA A C 1
ATOM 574 O O . ALA A 1 76 ? 14.327 -11.948 -15.460 1.00 94.81 76 ALA A O 1
ATOM 575 N N . GLU A 1 77 ? 16.263 -11.128 -16.247 1.00 94.56 77 GLU A N 1
ATOM 576 C CA . GLU A 1 77 ? 16.234 -9.870 -15.495 1.00 94.56 77 GLU A CA 1
ATOM 577 C C . GLU A 1 77 ? 15.083 -8.962 -15.945 1.00 94.56 77 GLU A C 1
ATOM 579 O O . GLU A 1 77 ? 14.364 -8.397 -15.112 1.00 94.56 77 GLU A O 1
ATOM 584 N N . VAL A 1 78 ? 14.848 -8.873 -17.258 1.00 94.62 78 VAL A N 1
ATOM 585 C CA . VAL A 1 78 ? 13.706 -8.140 -17.826 1.00 94.62 78 VAL A CA 1
ATOM 586 C C . VAL A 1 78 ? 12.400 -8.712 -17.282 1.00 94.62 78 VAL A C 1
ATOM 588 O O . VAL A 1 78 ? 11.556 -7.969 -16.781 1.00 94.62 78 VAL A O 1
ATOM 591 N N . THR A 1 79 ? 12.244 -10.037 -17.314 1.00 95.19 79 THR A N 1
ATOM 592 C CA . THR A 1 79 ? 11.029 -10.715 -16.840 1.00 95.19 79 THR A CA 1
ATOM 593 C C . THR A 1 79 ? 10.809 -10.504 -15.342 1.00 95.19 79 THR A C 1
ATOM 595 O O . THR A 1 79 ? 9.694 -10.186 -14.917 1.00 95.19 79 THR A O 1
ATOM 598 N N . ALA A 1 80 ? 11.865 -10.636 -14.534 1.00 92.88 80 ALA A N 1
ATOM 599 C CA . ALA A 1 80 ? 11.806 -10.393 -13.096 1.00 92.88 80 ALA A CA 1
ATOM 600 C C . ALA A 1 80 ? 11.412 -8.941 -12.784 1.00 92.88 80 ALA A C 1
ATOM 602 O O . ALA A 1 80 ? 10.551 -8.689 -11.936 1.00 92.88 80 ALA A O 1
ATOM 603 N N . THR A 1 81 ? 11.984 -7.986 -13.521 1.00 93.38 81 THR A N 1
ATOM 604 C CA . THR A 1 81 ? 11.679 -6.562 -13.371 1.00 93.38 81 THR A CA 1
ATOM 605 C C . THR A 1 81 ? 10.236 -6.263 -13.752 1.00 93.38 81 THR A C 1
ATOM 607 O O . THR A 1 81 ? 9.533 -5.632 -12.968 1.00 93.38 81 THR A O 1
ATOM 610 N N . VAL A 1 82 ? 9.754 -6.761 -14.894 1.00 94.62 82 VAL A N 1
ATOM 611 C CA . VAL A 1 82 ? 8.356 -6.590 -15.324 1.00 94.62 82 VAL A CA 1
ATOM 612 C C . VAL A 1 82 ? 7.394 -7.117 -14.263 1.00 94.62 82 VAL A C 1
ATOM 614 O O . VAL A 1 82 ? 6.492 -6.390 -13.848 1.00 94.62 82 VAL A O 1
ATOM 617 N N . ARG A 1 83 ? 7.619 -8.338 -13.758 1.00 93.00 83 ARG A N 1
ATOM 618 C CA . ARG A 1 83 ? 6.780 -8.920 -12.700 1.00 93.00 83 ARG A CA 1
ATOM 619 C C . ARG A 1 83 ? 6.751 -8.025 -11.463 1.00 93.00 83 ARG A C 1
ATOM 621 O O . ARG A 1 83 ? 5.675 -7.719 -10.960 1.00 93.00 83 ARG A O 1
ATOM 628 N N . ARG A 1 84 ? 7.917 -7.551 -11.015 1.00 89.44 84 ARG A N 1
ATOM 629 C CA . ARG A 1 84 ? 8.024 -6.637 -9.870 1.00 89.44 84 ARG A CA 1
ATOM 630 C C . ARG A 1 84 ? 7.243 -5.337 -10.093 1.00 89.44 84 ARG A C 1
ATOM 632 O O . ARG A 1 84 ? 6.575 -4.879 -9.173 1.00 89.44 84 ARG A O 1
ATOM 639 N N . LEU A 1 85 ? 7.312 -4.737 -11.284 1.00 91.06 85 LEU A N 1
ATOM 640 C CA . LEU A 1 85 ? 6.599 -3.488 -11.590 1.00 91.06 85 LEU A CA 1
ATOM 641 C C . LEU A 1 85 ? 5.075 -3.675 -11.640 1.00 91.06 85 LEU A C 1
ATOM 643 O O . LEU A 1 85 ? 4.342 -2.769 -11.245 1.00 91.06 85 LEU A O 1
ATOM 647 N N . ILE A 1 86 ? 4.598 -4.829 -12.114 1.00 91.31 86 ILE A N 1
ATOM 648 C CA . ILE A 1 86 ? 3.169 -5.170 -12.134 1.00 91.31 86 ILE A CA 1
ATOM 649 C C . ILE A 1 86 ? 2.650 -5.369 -10.708 1.00 91.31 86 ILE A C 1
ATOM 651 O O . ILE A 1 86 ? 1.675 -4.730 -10.315 1.00 91.31 86 ILE A O 1
ATOM 655 N N . GLU A 1 87 ? 3.319 -6.209 -9.914 1.00 87.75 87 GLU A N 1
ATOM 656 C CA . GLU A 1 87 ? 2.890 -6.498 -8.540 1.00 87.75 87 GLU A CA 1
ATOM 657 C C . GLU A 1 87 ? 2.945 -5.247 -7.659 1.00 87.75 87 GLU A C 1
ATOM 659 O O . GLU A 1 87 ? 1.984 -4.950 -6.949 1.00 87.75 87 GLU A O 1
ATOM 664 N N . ARG A 1 88 ? 3.996 -4.424 -7.803 1.00 85.00 88 ARG A N 1
ATOM 665 C CA . ARG A 1 88 ? 4.079 -3.117 -7.137 1.00 85.00 88 ARG A CA 1
ATOM 666 C C . ARG A 1 88 ? 2.861 -2.255 -7.444 1.00 85.00 88 ARG A C 1
ATOM 668 O O . ARG A 1 88 ? 2.275 -1.684 -6.531 1.00 85.00 88 ARG A O 1
ATOM 675 N N . ARG A 1 89 ? 2.476 -2.150 -8.717 1.00 86.69 89 ARG A N 1
ATOM 676 C CA . ARG A 1 89 ? 1.347 -1.312 -9.123 1.00 86.69 89 ARG A CA 1
ATOM 677 C C . ARG A 1 89 ? 0.028 -1.806 -8.537 1.00 86.69 89 ARG A C 1
ATOM 679 O O . ARG A 1 89 ? -0.720 -1.006 -7.981 1.00 86.69 89 ARG A O 1
ATOM 686 N N . LYS A 1 90 ? -0.236 -3.112 -8.617 1.00 86.75 90 LYS A N 1
ATOM 687 C CA . LYS A 1 90 ? -1.427 -3.717 -8.004 1.00 86.75 90 LYS A CA 1
ATOM 688 C C . LYS A 1 90 ? -1.486 -3.417 -6.511 1.00 86.75 90 LYS A C 1
ATOM 690 O O . LYS A 1 90 ? -2.545 -3.086 -5.986 1.00 86.75 90 LYS A O 1
ATOM 695 N N . LEU A 1 91 ? -0.349 -3.501 -5.828 1.00 83.62 91 LEU A N 1
ATOM 696 C CA . LEU A 1 91 ? -0.273 -3.220 -4.404 1.00 83.62 91 LEU A CA 1
ATOM 697 C C . LEU A 1 91 ? -0.506 -1.736 -4.088 1.00 83.62 91 LEU A C 1
ATOM 699 O O . LEU A 1 91 ? -1.252 -1.424 -3.166 1.00 83.62 91 LEU A O 1
ATOM 703 N N . GLN A 1 92 ? 0.044 -0.813 -4.878 1.00 86.56 92 GLN A N 1
ATOM 704 C CA . GLN A 1 92 ? -0.234 0.623 -4.736 1.00 86.56 92 GLN A CA 1
ATOM 705 C C . GLN A 1 92 ? -1.719 0.941 -4.954 1.00 86.56 92 GLN A C 1
ATOM 707 O O . GLN A 1 92 ? -2.299 1.699 -4.185 1.00 86.56 92 GLN A O 1
ATOM 712 N N . GLN A 1 93 ? -2.363 0.318 -5.946 1.00 85.62 93 GLN A N 1
ATOM 713 C CA . GLN A 1 93 ? -3.801 0.479 -6.192 1.00 85.62 93 GLN A CA 1
ATOM 714 C C . GLN A 1 93 ? -4.656 -0.069 -5.041 1.00 85.62 93 GLN A C 1
ATOM 716 O O . GLN A 1 93 ? -5.684 0.511 -4.712 1.00 85.62 93 GLN A O 1
ATOM 721 N N . ARG A 1 94 ? -4.227 -1.168 -4.407 1.00 84.69 94 ARG A N 1
ATOM 722 C CA . ARG A 1 94 ? -4.930 -1.764 -3.259 1.00 84.69 94 ARG A CA 1
ATOM 723 C C . ARG A 1 94 ? -4.733 -0.988 -1.960 1.00 84.69 94 ARG A C 1
ATOM 725 O O . ARG A 1 94 ? -5.640 -0.967 -1.145 1.00 84.69 94 ARG A O 1
ATOM 732 N N . THR A 1 95 ? -3.556 -0.401 -1.753 1.00 87.56 95 THR A N 1
ATOM 733 C CA . THR A 1 95 ? -3.187 0.266 -0.490 1.00 87.56 95 THR A CA 1
ATOM 734 C C . THR A 1 95 ? -3.379 1.782 -0.517 1.00 87.56 95 THR A C 1
ATOM 736 O O . THR A 1 95 ? -3.397 2.412 0.534 1.00 87.56 95 THR A O 1
ATOM 739 N N . GLY A 1 96 ? -3.458 2.393 -1.703 1.00 88.00 96 GLY A N 1
ATOM 740 C CA . GLY A 1 96 ? -3.451 3.849 -1.873 1.00 88.00 96 GLY A CA 1
ATOM 741 C C . GLY A 1 96 ? -2.101 4.514 -1.570 1.00 88.00 96 GLY A C 1
ATOM 742 O O . GLY A 1 96 ? -1.987 5.735 -1.663 1.00 88.00 96 GLY A O 1
ATOM 743 N N . ILE A 1 97 ? -1.064 3.742 -1.221 1.00 90.12 97 ILE A N 1
ATOM 744 C CA . ILE A 1 97 ? 0.268 4.264 -0.901 1.00 90.12 97 ILE A CA 1
ATOM 745 C C . ILE A 1 97 ? 1.030 4.505 -2.203 1.00 90.12 97 ILE A C 1
ATOM 747 O O . ILE A 1 97 ? 1.353 3.574 -2.940 1.00 90.12 97 ILE A O 1
ATOM 751 N N . LEU A 1 98 ? 1.344 5.770 -2.476 1.00 85.56 98 LEU A N 1
ATOM 752 C CA . LEU A 1 98 ? 2.092 6.185 -3.660 1.00 85.56 98 LEU A CA 1
ATOM 753 C C . LEU A 1 98 ? 3.581 6.352 -3.344 1.00 85.56 98 LEU A C 1
ATOM 755 O O . LEU A 1 98 ? 3.963 6.773 -2.254 1.00 85.56 98 LEU A O 1
ATOM 759 N N . GLY A 1 99 ? 4.431 6.077 -4.333 1.00 82.38 99 GLY A N 1
ATOM 760 C CA . GLY A 1 99 ? 5.866 6.343 -4.251 1.00 82.38 99 GLY A CA 1
ATOM 761 C C . GLY A 1 99 ? 6.726 5.231 -4.835 1.00 82.38 99 GLY A C 1
ATOM 762 O O . GLY A 1 99 ? 6.344 4.064 -4.871 1.00 82.38 99 GLY A O 1
ATOM 763 N N . GLU A 1 100 ? 7.912 5.608 -5.306 1.00 74.62 100 GLU A N 1
ATOM 764 C CA . GLU A 1 100 ? 8.846 4.694 -5.979 1.00 74.62 100 GLU A CA 1
ATOM 765 C C . GLU A 1 100 ? 10.165 4.513 -5.223 1.00 74.62 100 GLU A C 1
ATOM 767 O O . GLU A 1 100 ? 11.024 3.746 -5.661 1.00 74.62 100 GLU A O 1
ATOM 772 N N . SER A 1 101 ? 10.335 5.205 -4.092 1.00 85.06 101 SER A N 1
ATOM 773 C CA . SER A 1 101 ? 11.566 5.136 -3.309 1.00 85.06 101 SER A CA 1
ATOM 774 C C . SER A 1 101 ? 11.776 3.731 -2.725 1.00 85.06 101 SER A C 1
ATOM 776 O O . SER A 1 101 ? 10.798 3.050 -2.403 1.00 85.06 101 SER A O 1
ATOM 778 N N . PRO A 1 102 ? 13.036 3.297 -2.529 1.00 81.12 102 PRO A N 1
ATOM 779 C CA . PRO A 1 102 ? 13.327 2.017 -1.883 1.00 81.12 102 PRO A CA 1
ATOM 780 C C . PRO A 1 102 ? 12.647 1.865 -0.513 1.00 81.12 102 PRO A C 1
ATOM 782 O O . PRO A 1 102 ? 12.135 0.798 -0.200 1.00 81.12 102 PRO A O 1
ATOM 785 N N . ALA A 1 103 ? 12.553 2.951 0.263 1.00 89.25 103 ALA A N 1
ATOM 786 C CA . ALA A 1 103 ? 11.885 2.951 1.564 1.00 89.25 103 ALA A CA 1
ATOM 787 C C . ALA A 1 103 ? 10.373 2.668 1.461 1.00 89.25 103 ALA A C 1
ATOM 789 O O . ALA A 1 103 ? 9.844 1.873 2.230 1.00 89.25 103 ALA A O 1
ATOM 790 N N . ILE A 1 104 ? 9.672 3.263 0.486 1.00 90.06 104 ILE A N 1
ATOM 791 C CA . ILE A 1 104 ? 8.244 2.971 0.264 1.00 90.06 104 ILE A CA 1
ATOM 792 C C . ILE A 1 104 ? 8.052 1.528 -0.205 1.00 90.06 104 ILE A C 1
ATOM 794 O O . ILE A 1 104 ? 7.107 0.866 0.216 1.00 90.06 104 ILE A O 1
ATOM 798 N N . GLN A 1 105 ? 8.963 1.012 -1.032 1.00 84.06 105 GLN A N 1
ATOM 799 C CA . GLN A 1 105 ? 8.920 -0.389 -1.454 1.00 84.06 105 GLN A CA 1
ATOM 800 C C . GLN A 1 105 ? 9.066 -1.340 -0.262 1.00 84.06 105 GLN A C 1
ATOM 802 O O . GLN A 1 105 ? 8.326 -2.315 -0.169 1.00 84.06 105 GLN A O 1
ATOM 807 N N . GLU A 1 106 ? 9.966 -1.038 0.671 1.00 89.81 106 GLU A N 1
ATOM 808 C CA . GLU A 1 106 ? 10.127 -1.820 1.896 1.00 89.81 106 GLU A CA 1
ATOM 809 C C . GLU A 1 106 ? 8.866 -1.781 2.773 1.00 89.81 106 GLU A C 1
ATOM 811 O O . GLU A 1 106 ? 8.428 -2.820 3.266 1.00 89.81 106 GLU A O 1
ATOM 816 N N . VAL A 1 107 ? 8.241 -0.607 2.927 1.00 92.88 107 VAL A N 1
ATOM 817 C CA . VAL A 1 107 ? 6.976 -0.459 3.668 1.00 92.88 107 VAL A CA 1
ATOM 818 C C . VAL A 1 107 ? 5.872 -1.312 3.045 1.00 92.88 107 VAL A C 1
ATOM 820 O O . VAL A 1 107 ? 5.202 -2.053 3.757 1.00 92.88 107 VAL A O 1
ATOM 823 N N . LEU A 1 108 ? 5.712 -1.262 1.722 1.00 91.12 108 LEU A N 1
ATOM 824 C CA . LEU A 1 108 ? 4.723 -2.059 0.996 1.00 91.12 108 LEU A CA 1
ATOM 825 C C . LEU A 1 108 ? 4.920 -3.571 1.203 1.00 91.12 108 LEU A C 1
ATOM 827 O O . LEU A 1 108 ? 3.954 -4.282 1.473 1.00 91.12 108 LEU A O 1
ATOM 831 N N . VAL A 1 109 ? 6.166 -4.052 1.158 1.00 89.38 109 VAL A N 1
ATOM 832 C CA . VAL A 1 109 ? 6.489 -5.463 1.435 1.00 89.38 109 VAL A CA 1
ATOM 833 C C . VAL A 1 109 ? 6.146 -5.838 2.880 1.00 89.38 109 VAL A C 1
ATOM 835 O O . VAL A 1 109 ? 5.545 -6.885 3.118 1.00 89.38 109 VAL A O 1
ATOM 838 N N . LYS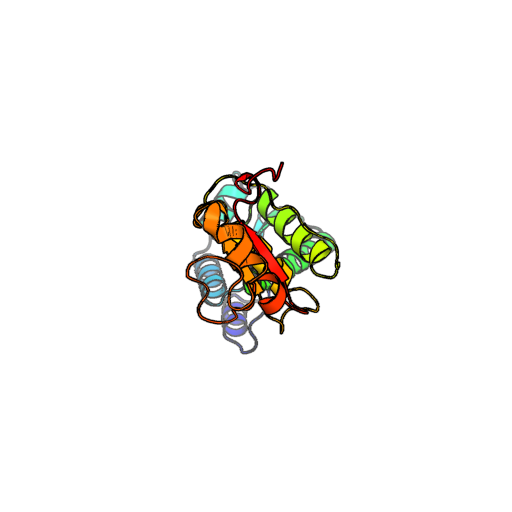 A 1 110 ? 6.483 -4.985 3.856 1.00 93.50 110 LYS A N 1
ATOM 839 C CA . LYS A 1 110 ? 6.143 -5.222 5.270 1.00 93.50 110 LYS A CA 1
ATOM 840 C C . LYS A 1 110 ? 4.633 -5.262 5.491 1.00 93.50 110 LYS A C 1
ATOM 842 O O . LYS A 1 110 ? 4.159 -6.111 6.238 1.00 93.50 110 LYS A O 1
ATOM 847 N N . ILE A 1 111 ? 3.879 -4.391 4.824 1.00 94.31 111 ILE A N 1
ATOM 848 C CA . ILE A 1 111 ? 2.414 -4.396 4.874 1.00 94.31 111 ILE A CA 1
ATOM 849 C C . ILE A 1 111 ? 1.871 -5.757 4.418 1.00 94.31 111 ILE A C 1
ATOM 851 O O . ILE A 1 111 ? 1.076 -6.356 5.138 1.00 94.31 111 ILE A O 1
ATOM 855 N N . GLU A 1 112 ? 2.317 -6.276 3.269 1.00 91.81 112 GLU A N 1
ATOM 856 C CA . GLU A 1 112 ? 1.868 -7.587 2.773 1.00 91.81 112 GLU A CA 1
ATOM 857 C C . GLU A 1 112 ? 2.221 -8.732 3.725 1.00 91.81 112 GLU A C 1
ATOM 859 O O . GLU A 1 112 ? 1.434 -9.662 3.892 1.00 91.81 112 GLU A O 1
ATOM 864 N N . GLN A 1 113 ? 3.389 -8.661 4.366 1.00 93.25 113 GLN A N 1
ATOM 865 C CA . GLN A 1 113 ? 3.827 -9.665 5.335 1.00 93.25 113 GLN A CA 1
ATOM 866 C C . GLN A 1 113 ? 3.018 -9.622 6.633 1.00 93.25 113 GLN A C 1
ATOM 868 O O . GLN A 1 113 ? 2.752 -10.675 7.208 1.00 93.25 113 GLN A O 1
ATOM 873 N N . MET A 1 114 ? 2.644 -8.431 7.108 1.00 95.19 114 MET A N 1
ATOM 874 C CA . MET A 1 114 ? 1.938 -8.261 8.383 1.00 95.19 114 MET A CA 1
ATOM 875 C C . MET A 1 114 ? 0.423 -8.426 8.255 1.00 95.19 114 MET A C 1
ATOM 877 O O . MET A 1 114 ? -0.206 -8.917 9.186 1.00 95.19 114 MET A O 1
ATOM 881 N N . ALA A 1 115 ? -0.169 -8.083 7.109 1.00 94.94 115 ALA A N 1
ATOM 882 C CA . ALA A 1 115 ? -1.609 -8.178 6.871 1.00 94.94 115 ALA A CA 1
ATOM 883 C C . ALA A 1 115 ? -2.261 -9.540 7.218 1.00 94.94 115 ALA A C 1
ATOM 885 O O . ALA A 1 115 ? -3.339 -9.536 7.814 1.00 94.94 115 ALA A O 1
ATOM 886 N N . PRO A 1 116 ? -1.676 -10.715 6.902 1.00 95.31 116 PRO A N 1
ATOM 887 C CA . PRO A 1 116 ? -2.273 -12.002 7.268 1.00 95.31 116 PRO A CA 1
ATOM 888 C C . PRO A 1 116 ? -2.065 -12.399 8.738 1.00 95.31 116 PRO A C 1
ATOM 890 O O . PRO A 1 116 ? -2.639 -13.395 9.178 1.00 95.31 116 PRO A O 1
ATOM 893 N N . VAL A 1 117 ? -1.240 -11.670 9.493 1.00 93.81 117 VAL A N 1
ATOM 894 C CA . VAL A 1 117 ? -0.856 -12.021 10.865 1.00 93.81 117 VAL A CA 1
ATOM 895 C C . VAL A 1 117 ? -1.804 -11.352 11.861 1.00 93.81 117 VAL A C 1
ATOM 897 O O . VAL A 1 117 ? -2.188 -10.199 11.703 1.00 93.81 117 VAL A O 1
ATOM 900 N N . SER A 1 118 ? -2.181 -12.064 12.925 1.00 89.75 118 SER A N 1
ATOM 901 C CA . SER A 1 118 ? -3.066 -11.542 13.978 1.00 89.75 118 SER A CA 1
ATOM 902 C C . SER A 1 118 ? -2.343 -10.752 15.079 1.00 89.75 118 SER A C 1
ATOM 904 O O . SER A 1 118 ? -2.967 -10.416 16.084 1.00 89.75 118 SER A O 1
ATOM 906 N N . SER A 1 119 ? -1.041 -10.509 14.929 1.00 92.62 119 SER A N 1
ATOM 907 C CA . SER A 1 119 ? -0.210 -9.803 15.908 1.00 92.62 119 SER A CA 1
ATOM 908 C C . SER A 1 119 ? -0.416 -8.291 15.837 1.00 92.62 119 SER A C 1
ATOM 910 O O . SER A 1 119 ? -0.724 -7.742 14.781 1.00 92.62 119 SER A O 1
ATOM 912 N N . THR A 1 120 ? -0.190 -7.603 16.957 1.00 94.88 120 THR A N 1
ATOM 913 C CA . THR A 1 120 ? -0.174 -6.136 17.006 1.00 94.88 120 THR A CA 1
ATOM 914 C C . THR A 1 120 ? 0.977 -5.580 16.167 1.00 94.88 120 THR A C 1
ATOM 916 O O . THR A 1 120 ? 2.108 -6.056 16.269 1.00 94.88 120 THR A O 1
ATOM 919 N N . VAL A 1 121 ? 0.697 -4.547 15.369 1.00 95.88 121 VAL A N 1
ATOM 920 C CA . VAL A 1 121 ? 1.689 -3.843 14.545 1.00 95.88 121 VAL A CA 1
ATOM 921 C C . VAL A 1 121 ? 1.911 -2.443 15.109 1.00 95.88 121 VAL A C 1
ATOM 923 O O . VAL A 1 121 ? 0.957 -1.686 15.274 1.00 95.88 121 VAL A O 1
ATOM 926 N N . LEU A 1 122 ? 3.171 -2.090 15.370 1.00 95.81 122 LEU A N 1
ATOM 927 C CA . LEU A 1 122 ? 3.579 -0.725 15.699 1.00 95.81 122 LEU A CA 1
ATOM 928 C C . LEU A 1 122 ? 4.019 -0.009 14.417 1.00 95.81 122 LEU A C 1
ATOM 930 O O . LEU A 1 122 ? 4.876 -0.510 13.689 1.00 95.81 122 LEU A O 1
ATOM 934 N N . ILE A 1 123 ? 3.432 1.157 14.143 1.00 95.38 123 ILE A N 1
ATOM 935 C CA . ILE A 1 123 ? 3.760 1.981 12.975 1.00 95.38 123 ILE A CA 1
ATOM 936 C C . ILE A 1 123 ? 4.430 3.259 13.466 1.00 95.38 123 ILE A C 1
ATOM 938 O O . ILE A 1 123 ? 3.791 4.112 14.079 1.00 95.38 123 ILE A O 1
ATOM 942 N N . GLU A 1 124 ? 5.712 3.408 13.155 1.00 94.44 124 GLU A N 1
ATOM 943 C CA . GLU A 1 124 ? 6.498 4.577 13.537 1.00 94.44 124 GLU A CA 1
ATOM 944 C C . GLU A 1 124 ? 6.684 5.529 12.357 1.00 94.44 124 GLU A C 1
ATOM 946 O O . GLU A 1 124 ? 6.795 5.129 11.196 1.00 94.44 124 GLU A O 1
ATOM 951 N N . GLY A 1 12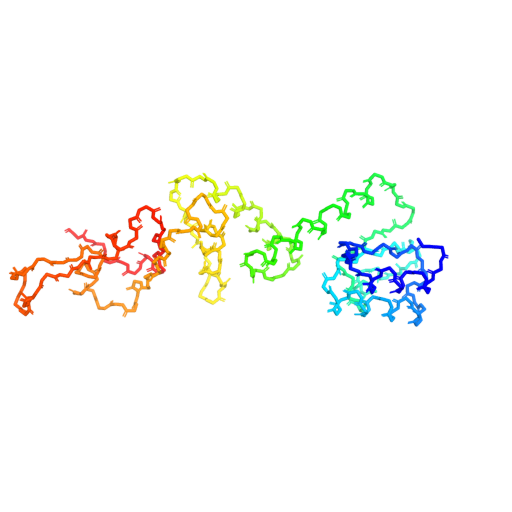5 ? 6.717 6.823 12.656 1.00 92.94 125 GLY A N 1
ATOM 952 C CA . GLY A 1 125 ? 6.900 7.862 11.655 1.00 92.94 125 GLY A CA 1
ATOM 953 C C . GLY A 1 125 ? 6.505 9.229 12.183 1.00 92.94 125 GLY A C 1
ATOM 954 O O . GLY A 1 125 ? 5.656 9.352 13.072 1.00 92.94 125 GLY A O 1
ATOM 955 N N . GLN A 1 126 ? 7.111 10.266 11.612 1.00 91.38 126 GLN A N 1
ATOM 956 C CA . GLN A 1 126 ? 6.782 11.653 11.935 1.00 91.38 126 GLN A CA 1
ATOM 957 C C . GLN A 1 126 ? 5.304 11.965 11.635 1.00 91.38 126 GLN A C 1
ATOM 959 O O . GLN A 1 126 ? 4.595 11.209 10.958 1.00 91.38 126 GLN A O 1
ATOM 964 N N . SER A 1 127 ? 4.803 13.077 12.169 1.00 86.38 127 SER A N 1
ATOM 965 C CA . SER A 1 127 ? 3.455 13.535 11.827 1.00 86.38 127 SER A CA 1
ATOM 966 C C . SER A 1 127 ? 3.352 13.807 10.319 1.00 86.38 127 SER A C 1
ATOM 968 O O . SER A 1 127 ? 4.296 14.296 9.699 1.00 86.38 127 SER A O 1
ATOM 970 N N . GLY A 1 128 ? 2.228 13.423 9.709 1.00 85.62 128 GLY A N 1
ATOM 971 C CA . GLY A 1 128 ? 1.986 13.609 8.275 1.00 85.62 128 GLY A CA 1
ATOM 972 C C . GLY A 1 128 ? 2.679 12.619 7.324 1.00 85.62 128 GLY A C 1
ATOM 973 O O . GLY A 1 128 ? 2.537 12.767 6.115 1.00 85.62 128 GLY A O 1
ATOM 974 N N . THR A 1 129 ? 3.375 11.580 7.806 1.00 90.06 129 THR A N 1
ATOM 975 C CA . THR A 1 129 ? 4.032 10.581 6.926 1.00 90.06 129 THR A CA 1
ATOM 976 C C . THR A 1 129 ? 3.102 9.481 6.398 1.00 90.06 129 THR A C 1
ATOM 978 O O . THR A 1 129 ? 3.569 8.537 5.766 1.00 90.06 129 THR A O 1
ATOM 981 N N . GLY A 1 130 ? 1.793 9.571 6.655 1.00 90.88 130 GLY A N 1
ATOM 982 C CA . GLY A 1 130 ? 0.807 8.608 6.149 1.00 90.88 130 GLY A CA 1
ATOM 983 C C . GLY A 1 130 ? 0.683 7.315 6.963 1.00 90.88 130 GLY A C 1
ATOM 984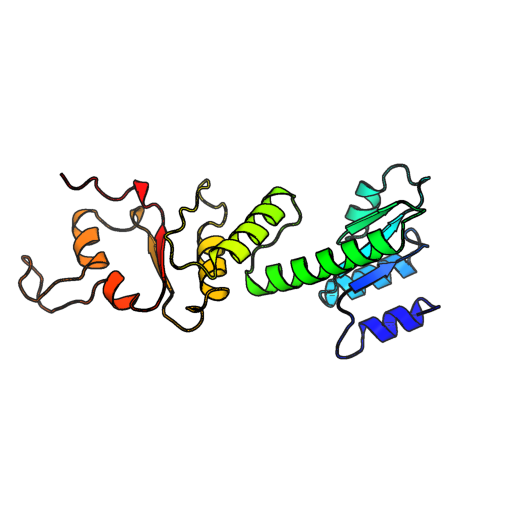 O O . GLY A 1 130 ? 0.333 6.282 6.401 1.00 90.88 130 GLY A O 1
ATOM 985 N N . LYS A 1 131 ? 0.937 7.346 8.280 1.00 94.81 131 LYS A N 1
ATOM 986 C CA . LYS A 1 131 ? 0.781 6.174 9.169 1.00 94.81 131 LYS A CA 1
ATOM 987 C C . LYS A 1 131 ? -0.619 5.550 9.100 1.00 94.81 131 LYS A C 1
ATOM 989 O O . LYS A 1 131 ? -0.734 4.329 9.058 1.00 94.81 131 LYS A O 1
ATOM 994 N N . GLU A 1 132 ? -1.667 6.371 9.001 1.00 93.50 132 GLU A N 1
ATOM 995 C CA . GLU A 1 132 ? -3.038 5.869 8.837 1.00 93.50 132 GLU A CA 1
ATOM 996 C C . GLU A 1 132 ? -3.213 5.090 7.522 1.00 93.50 132 GLU A C 1
ATOM 998 O O . GLU A 1 132 ? -3.863 4.048 7.513 1.00 93.50 132 GLU A O 1
ATOM 1003 N N . LEU A 1 133 ? -2.586 5.533 6.422 1.00 93.81 133 LEU A N 1
ATOM 1004 C CA . LEU A 1 133 ? -2.626 4.801 5.148 1.00 93.81 133 LEU A CA 1
ATOM 1005 C C . LEU A 1 133 ? -1.981 3.421 5.287 1.00 93.81 133 LEU A C 1
ATOM 1007 O O . LEU A 1 133 ? -2.506 2.447 4.762 1.00 93.81 133 LEU A O 1
ATOM 1011 N N . VAL A 1 134 ? -0.880 3.323 6.037 1.00 95.50 134 VAL A N 1
ATOM 1012 C CA . VAL A 1 134 ? -0.231 2.039 6.343 1.00 95.50 134 VAL A CA 1
ATOM 1013 C C . VAL A 1 134 ? -1.154 1.144 7.174 1.00 95.50 134 VAL A C 1
ATOM 1015 O O . VAL A 1 134 ? -1.339 -0.021 6.827 1.00 95.50 134 VAL A O 1
ATOM 1018 N N . ALA A 1 135 ? -1.778 1.672 8.231 1.00 96.00 135 ALA A N 1
ATOM 1019 C CA . ALA A 1 135 ? -2.703 0.908 9.071 1.00 96.00 135 ALA A CA 1
ATOM 1020 C C . ALA A 1 135 ? -3.915 0.392 8.278 1.00 96.00 135 ALA A C 1
ATOM 1022 O O . ALA A 1 135 ? -4.293 -0.777 8.390 1.00 96.00 135 ALA A O 1
ATOM 1023 N N . ARG A 1 136 ? -4.491 1.251 7.433 1.00 95.19 136 ARG A N 1
ATOM 1024 C CA . ARG A 1 136 ? -5.615 0.911 6.557 1.00 95.19 136 ARG A CA 1
ATOM 1025 C C . ARG A 1 136 ? -5.222 -0.135 5.520 1.00 95.19 136 ARG A C 1
ATOM 1027 O O . ARG A 1 136 ? -5.927 -1.122 5.359 1.00 95.19 136 ARG A O 1
ATOM 1034 N N . ALA A 1 137 ? -4.052 0.013 4.905 1.00 95.50 137 ALA A N 1
ATOM 1035 C CA . ALA A 1 137 ? -3.512 -0.963 3.969 1.00 95.50 137 ALA A CA 1
ATOM 1036 C C . ALA A 1 137 ? -3.337 -2.352 4.605 1.00 95.50 137 ALA A C 1
ATOM 1038 O O . ALA A 1 137 ? -3.695 -3.355 3.993 1.00 95.50 137 ALA A O 1
ATOM 1039 N N . ILE A 1 138 ? -2.832 -2.426 5.842 1.00 96.06 138 ILE A N 1
ATOM 1040 C CA . ILE A 1 138 ? -2.736 -3.691 6.587 1.00 96.06 138 ILE A CA 1
ATOM 1041 C C . ILE A 1 138 ? -4.129 -4.302 6.772 1.00 96.06 138 ILE A C 1
ATOM 1043 O O . ILE A 1 138 ? -4.312 -5.487 6.498 1.00 96.06 138 ILE A O 1
ATOM 1047 N N . HIS A 1 139 ? -5.120 -3.505 7.181 1.00 96.19 139 HIS A N 1
ATOM 1048 C CA . HIS A 1 139 ? -6.498 -3.969 7.347 1.00 96.19 139 HIS A CA 1
ATOM 1049 C C . HIS A 1 139 ? -7.112 -4.487 6.035 1.00 96.19 139 HIS A C 1
ATOM 1051 O O . HIS A 1 139 ? -7.606 -5.617 6.001 1.00 96.19 139 HIS A O 1
ATOM 1057 N N . ASP A 1 140 ? -7.019 -3.721 4.947 1.00 94.38 140 ASP A N 1
ATOM 1058 C CA . ASP A 1 140 ? -7.610 -4.044 3.638 1.00 94.38 140 ASP A CA 1
ATOM 1059 C C . ASP A 1 140 ? -6.995 -5.301 2.998 1.00 94.38 140 ASP A C 1
ATOM 1061 O O . ASP A 1 140 ? -7.629 -6.011 2.205 1.00 94.38 140 ASP A O 1
ATOM 1065 N N . LEU A 1 141 ? -5.742 -5.601 3.347 1.00 93.81 141 LEU A N 1
ATOM 1066 C CA . LEU A 1 141 ? -5.019 -6.787 2.895 1.00 93.81 141 LEU A CA 1
ATOM 1067 C C . LEU A 1 141 ? -5.175 -7.984 3.843 1.00 93.81 141 LEU A C 1
ATOM 1069 O O . LEU A 1 141 ? -4.793 -9.098 3.479 1.00 93.81 141 LEU A O 1
ATOM 1073 N N . SER A 1 142 ? -5.744 -7.778 5.030 1.00 95.50 142 SER A N 1
ATOM 1074 C CA . SER A 1 142 ? -5.920 -8.822 6.037 1.00 95.50 142 SER A CA 1
ATOM 1075 C C . SER A 1 142 ? -7.154 -9.699 5.774 1.00 95.50 142 SER A C 1
ATOM 1077 O O . SER A 1 142 ? -8.074 -9.310 5.043 1.00 95.50 142 SER A O 1
ATOM 1079 N N . PRO A 1 143 ? -7.268 -10.857 6.455 1.00 96.31 143 PRO A N 1
ATOM 1080 C CA . PRO A 1 143 ? -8.517 -11.616 6.527 1.00 96.31 143 PRO A CA 1
ATOM 1081 C C . PRO A 1 143 ? -9.705 -10.811 7.088 1.00 96.31 143 PRO A C 1
ATOM 1083 O O . PRO A 1 143 ? -10.851 -11.218 6.907 1.00 96.31 143 PRO A O 1
ATOM 1086 N N . ARG A 1 144 ? -9.450 -9.668 7.746 1.00 96.19 144 ARG A N 1
ATOM 1087 C CA . ARG A 1 144 ? -10.453 -8.790 8.367 1.00 96.19 144 ARG A CA 1
ATOM 1088 C C . ARG A 1 144 ? -10.932 -7.652 7.458 1.00 96.19 144 ARG A C 1
ATOM 1090 O O . ARG A 1 144 ? -11.748 -6.866 7.907 1.00 96.19 144 ARG A O 1
ATOM 1097 N N . ARG A 1 145 ? -10.523 -7.582 6.184 1.00 94.19 145 ARG A N 1
ATOM 1098 C CA . ARG A 1 145 ? -10.879 -6.502 5.225 1.00 94.19 145 ARG A CA 1
ATOM 1099 C C . ARG A 1 145 ? -12.377 -6.183 5.048 1.00 94.19 145 ARG A C 1
ATOM 1101 O O . ARG A 1 145 ? -12.730 -5.197 4.420 1.00 94.19 145 ARG A O 1
ATOM 1108 N N . GLY A 1 146 ? -13.265 -7.076 5.487 1.00 94.62 146 GLY A N 1
ATOM 1109 C CA . GLY A 1 146 ? -14.723 -6.884 5.458 1.00 94.62 146 GLY A CA 1
ATOM 1110 C C . GLY A 1 146 ? -15.331 -6.572 6.828 1.00 94.62 146 GLY A C 1
ATOM 1111 O O . GLY A 1 146 ? -16.549 -6.610 6.973 1.00 94.62 146 GLY A O 1
ATOM 1112 N N . LYS A 1 147 ? -14.493 -6.353 7.842 1.00 97.12 147 LYS A N 1
ATOM 1113 C CA . LYS A 1 147 ? -14.855 -6.085 9.237 1.00 97.12 147 LYS A CA 1
ATOM 1114 C C . LYS A 1 147 ? -14.573 -4.612 9.564 1.00 97.12 147 LYS A C 1
ATOM 1116 O O . LYS A 1 147 ? -13.941 -3.929 8.762 1.00 97.12 147 LYS A O 1
ATOM 1121 N N . PRO A 1 148 ? -15.040 -4.089 10.708 1.00 97.25 148 PRO A N 1
ATOM 1122 C CA . PRO A 1 148 ? -14.819 -2.691 11.055 1.00 97.25 148 PRO A CA 1
ATOM 1123 C C . PRO A 1 148 ? -13.330 -2.326 11.139 1.00 97.25 148 PRO A C 1
ATOM 1125 O O . PRO A 1 148 ? -12.529 -3.054 11.726 1.00 97.25 148 PRO A O 1
ATOM 1128 N N . PHE A 1 149 ? -12.978 -1.162 10.594 1.00 97.31 149 PHE A N 1
ATOM 1129 C CA . PHE A 1 149 ? -11.714 -0.477 10.859 1.00 97.31 149 PHE A CA 1
ATOM 1130 C C . PHE A 1 149 ? -12.011 0.775 11.686 1.00 97.31 149 PHE A C 1
ATOM 1132 O O . PHE A 1 149 ? -12.594 1.735 11.177 1.00 97.31 149 PHE A O 1
ATOM 1139 N N . ILE A 1 150 ? -11.637 0.760 12.964 1.00 96.81 150 ILE A N 1
ATOM 1140 C CA . ILE A 1 150 ? -11.894 1.850 13.907 1.00 96.81 150 ILE A CA 1
ATOM 1141 C C . ILE A 1 150 ? -10.586 2.595 14.166 1.00 96.81 150 ILE A C 1
ATOM 1143 O O . ILE A 1 150 ? -9.710 2.094 14.863 1.00 96.81 150 ILE A O 1
ATOM 1147 N N . ALA A 1 151 ? -10.455 3.798 13.611 1.00 95.12 151 ALA A N 1
ATOM 1148 C CA . ALA A 1 151 ? -9.342 4.693 13.914 1.00 95.12 151 ALA A CA 1
ATOM 1149 C C . ALA A 1 151 ? -9.684 5.587 15.112 1.00 95.12 151 ALA A C 1
ATOM 1151 O O . ALA A 1 151 ? -10.767 6.179 15.170 1.00 95.12 151 ALA A O 1
ATOM 1152 N N . VAL A 1 152 ? -8.752 5.694 16.054 1.00 93.44 152 VAL A N 1
ATOM 1153 C CA . VAL A 1 152 ? -8.843 6.547 17.238 1.00 93.44 152 VAL A CA 1
ATOM 1154 C C . VAL A 1 152 ? -7.565 7.362 17.315 1.00 93.44 152 VAL A C 1
ATOM 1156 O O . VAL A 1 152 ? -6.483 6.796 17.412 1.00 93.44 152 VAL A O 1
ATOM 1159 N N . ASN A 1 153 ? -7.687 8.685 17.266 1.00 91.25 153 ASN A N 1
ATOM 1160 C CA . ASN A 1 153 ? -6.575 9.577 17.565 1.00 91.25 153 ASN A CA 1
ATOM 1161 C C . ASN A 1 153 ? -6.589 9.860 19.071 1.00 91.25 153 ASN A C 1
ATOM 1163 O O . ASN A 1 153 ? -7.511 10.517 19.562 1.00 91.25 153 ASN A O 1
ATOM 1167 N N . CYS A 1 154 ? -5.598 9.334 19.790 1.00 89.00 154 CYS A N 1
ATOM 1168 C CA . CYS A 1 154 ? -5.531 9.441 21.245 1.00 89.00 154 CYS A CA 1
ATOM 1169 C C . CYS A 1 154 ? -5.243 10.872 21.717 1.00 89.00 154 CYS A C 1
ATOM 1171 O O . CYS A 1 154 ? -5.774 11.278 22.745 1.00 89.00 154 CYS A O 1
ATOM 1173 N N . ALA A 1 155 ? -4.498 11.665 20.944 1.00 87.06 155 ALA A N 1
ATOM 1174 C CA . ALA A 1 155 ? -4.198 13.057 21.281 1.00 87.06 155 ALA A CA 1
ATOM 1175 C C . ALA A 1 155 ? -5.379 14.014 21.060 1.00 87.06 155 ALA A C 1
ATOM 1177 O O . ALA A 1 155 ? -5.427 15.105 21.628 1.00 87.06 155 ALA A O 1
ATOM 1178 N N . ALA A 1 156 ? -6.350 13.625 20.229 1.00 86.88 156 ALA A N 1
ATOM 1179 C CA . ALA A 1 156 ? -7.541 14.429 19.960 1.00 86.88 156 ALA A CA 1
ATOM 1180 C C . ALA A 1 156 ? -8.616 14.318 21.059 1.00 86.88 156 ALA A C 1
ATOM 1182 O O . ALA A 1 156 ? -9.579 15.090 21.053 1.00 86.88 156 ALA A O 1
ATOM 1183 N N . LEU A 1 157 ? -8.490 13.352 21.974 1.00 84.12 157 LEU A N 1
ATOM 1184 C CA . LEU A 1 157 ? -9.454 13.110 23.042 1.00 84.12 157 LEU A CA 1
ATOM 1185 C C . LEU A 1 157 ? -8.947 13.688 24.371 1.00 84.12 157 LEU A C 1
ATOM 1187 O O . LEU A 1 157 ? -7.787 13.483 24.720 1.00 84.12 157 LEU A O 1
ATOM 1191 N N . PRO A 1 158 ? -9.806 14.364 25.158 1.00 85.38 158 PRO A N 1
ATOM 1192 C CA . PRO A 1 158 ? -9.466 14.708 26.532 1.00 85.38 158 PRO A CA 1
ATOM 1193 C C . PRO A 1 158 ? -9.139 13.446 27.336 1.00 85.38 158 PRO A C 1
ATOM 1195 O O . PRO A 1 158 ? -9.882 12.466 27.265 1.00 85.38 158 PRO A O 1
ATOM 1198 N N . GLU A 1 159 ? -8.086 13.499 28.152 1.00 81.56 159 GLU A N 1
ATOM 1199 C CA . GLU A 1 159 ? -7.641 12.392 29.014 1.00 81.56 159 GLU A CA 1
ATOM 1200 C C . GLU A 1 159 ? -8.791 11.792 29.838 1.00 81.56 159 GLU A C 1
ATOM 1202 O O . GLU A 1 159 ? -8.961 10.577 29.894 1.00 81.56 159 GLU A O 1
ATOM 1207 N N . THR A 1 160 ? -9.658 12.647 30.386 1.00 81.00 160 THR A N 1
ATOM 1208 C CA . THR A 1 160 ? -10.817 12.242 31.197 1.00 81.00 160 THR A CA 1
ATOM 1209 C C . THR A 1 160 ? -11.884 11.462 30.428 1.00 81.00 160 THR A C 1
ATOM 1211 O O . THR A 1 160 ? -12.711 10.795 31.044 1.00 81.00 160 THR A O 1
ATOM 1214 N N . LEU A 1 161 ? -11.901 11.552 29.095 1.00 83.19 161 LEU A N 1
ATOM 1215 C CA . LEU A 1 161 ? -12.867 10.871 28.233 1.00 83.19 161 LEU A CA 1
ATOM 1216 C C . LEU A 1 161 ? -12.257 9.693 27.475 1.00 83.19 161 LEU A C 1
ATOM 1218 O O . LEU A 1 161 ? -13.017 8.848 26.999 1.00 83.19 161 LEU A O 1
ATOM 1222 N N . LEU A 1 162 ? -10.926 9.617 27.375 1.00 85.94 162 LEU A N 1
ATOM 1223 C CA . LEU A 1 162 ? -10.220 8.610 26.585 1.00 85.94 162 LEU A CA 1
ATOM 1224 C C . LEU A 1 162 ? -10.634 7.187 26.980 1.00 85.94 162 LEU A C 1
ATOM 1226 O O . LEU A 1 162 ? -11.031 6.403 26.119 1.00 85.94 162 LEU A O 1
ATOM 1230 N N . GLU A 1 163 ? -10.622 6.874 28.278 1.00 86.06 163 GLU A N 1
ATOM 1231 C CA . GLU A 1 163 ? -11.024 5.559 28.791 1.00 86.06 163 GLU A CA 1
ATOM 1232 C C . GLU A 1 163 ? -12.491 5.249 28.449 1.00 86.06 163 GLU A C 1
ATOM 1234 O O . GLU A 1 163 ? -12.801 4.187 27.909 1.00 86.06 163 GLU A O 1
ATOM 1239 N N . SER A 1 164 ? -13.387 6.216 28.665 1.00 87.81 164 SER A N 1
ATOM 1240 C CA . SER A 1 164 ? -14.821 6.055 28.399 1.00 87.81 164 SER A CA 1
ATOM 1241 C C . SER A 1 164 ? -15.154 5.896 26.910 1.00 87.81 164 SER A C 1
ATOM 1243 O O . SER A 1 164 ? -16.134 5.237 26.571 1.00 87.81 164 SER A O 1
ATOM 1245 N N . GLU A 1 165 ? -14.358 6.480 26.009 1.00 89.06 165 GLU A N 1
ATOM 1246 C CA . GLU A 1 165 ? -14.511 6.305 24.563 1.00 89.06 165 GLU A CA 1
ATOM 1247 C C . GLU A 1 165 ? -13.929 4.960 24.114 1.00 89.06 165 GLU A C 1
ATOM 1249 O O . GLU A 1 165 ? -14.560 4.264 23.320 1.00 89.06 165 GLU A O 1
ATOM 1254 N N . LEU A 1 166 ? -12.755 4.565 24.620 1.00 91.12 166 LEU A N 1
ATOM 1255 C CA . LEU A 1 166 ? -12.100 3.311 24.237 1.00 91.12 166 LEU A CA 1
ATOM 1256 C C . LEU A 1 166 ? -12.866 2.081 24.734 1.00 91.12 166 LEU A C 1
ATOM 1258 O O . LEU A 1 166 ? -13.138 1.175 23.942 1.00 91.12 166 LEU A O 1
ATOM 1262 N N . PHE A 1 167 ? -13.237 2.062 26.012 1.00 91.44 167 PHE A N 1
ATOM 1263 C CA . PHE A 1 167 ? -13.849 0.903 26.671 1.00 91.44 167 PHE A CA 1
ATOM 1264 C C . PHE A 1 167 ? -15.368 1.006 26.799 1.00 91.44 167 PHE A C 1
ATOM 1266 O O . PHE A 1 167 ? -16.034 -0.007 26.995 1.00 91.44 167 PHE A O 1
ATOM 1273 N N . GLY A 1 168 ? -15.932 2.199 26.611 1.00 90.62 168 GLY A N 1
ATOM 1274 C CA . GLY A 1 168 ? -17.351 2.436 26.838 1.00 90.62 168 GLY A CA 1
ATOM 1275 C C . GLY A 1 168 ? -17.654 2.663 28.314 1.00 90.62 168 GLY A C 1
ATOM 1276 O O . GLY A 1 168 ? -16.766 2.720 29.164 1.00 90.62 168 GLY A O 1
ATOM 1277 N N . HIS A 1 169 ? -18.935 2.823 28.623 1.00 88.69 169 HIS A N 1
ATOM 1278 C CA . HIS A 1 169 ? -19.402 2.925 29.999 1.00 88.69 169 HIS A CA 1
ATOM 1279 C C . HIS A 1 169 ? -20.844 2.451 30.139 1.00 88.69 169 HIS A C 1
ATOM 1281 O O . HIS A 1 169 ? -21.663 2.564 29.224 1.00 88.69 169 HIS A O 1
ATOM 1287 N N . GLU A 1 170 ? -21.163 1.965 31.332 1.00 90.50 170 GLU A N 1
ATOM 1288 C CA . GLU A 1 170 ? -22.531 1.668 31.733 1.00 90.50 170 GLU A CA 1
ATOM 1289 C C . GLU A 1 170 ? -23.233 2.915 32.278 1.00 90.50 170 GLU A C 1
ATOM 1291 O O . GLU A 1 170 ? -22.607 3.888 32.717 1.00 90.50 170 GLU A O 1
ATOM 1296 N N . LYS A 1 171 ? -24.568 2.877 32.284 1.00 87.81 171 LYS A N 1
ATOM 1297 C CA . LYS A 1 171 ? -25.377 3.935 32.893 1.00 87.81 171 LYS A CA 1
ATOM 1298 C C . LYS A 1 171 ? -24.990 4.107 34.367 1.00 87.81 171 LYS A C 1
ATOM 1300 O O . LYS A 1 171 ? -25.046 3.157 35.142 1.00 87.81 171 LYS A O 1
ATOM 1305 N N . GLY A 1 172 ? -24.661 5.336 34.761 1.00 83.75 172 GLY A N 1
ATOM 1306 C CA . GLY A 1 172 ? -24.268 5.674 36.130 1.00 83.75 172 GLY A CA 1
ATOM 1307 C C . GLY A 1 172 ? -22.794 5.432 36.477 1.00 83.75 172 GLY A C 1
ATOM 1308 O O . GLY A 1 172 ? -22.443 5.579 37.643 1.00 83.75 172 GLY A O 1
ATOM 1309 N N . ALA A 1 173 ? -21.929 5.110 35.507 1.00 81.88 173 ALA A N 1
ATOM 1310 C CA . ALA A 1 173 ? -20.491 4.930 35.748 1.00 81.88 173 ALA A CA 1
ATOM 1311 C C . ALA A 1 173 ? -19.781 6.203 36.263 1.00 81.88 173 ALA A C 1
ATOM 1313 O O . ALA A 1 173 ? -18.807 6.111 37.003 1.00 81.88 173 ALA A O 1
ATOM 1314 N N . PHE A 1 174 ? -20.279 7.392 35.905 1.00 79.88 174 PHE A N 1
ATOM 1315 C CA . PHE A 1 174 ? -19.818 8.688 36.413 1.00 79.88 174 PHE A CA 1
ATOM 1316 C C . PHE A 1 174 ? -20.968 9.709 36.434 1.00 79.88 174 PHE A C 1
ATOM 1318 O O . PHE A 1 174 ? -22.033 9.493 35.845 1.00 79.88 174 PHE A O 1
ATOM 1325 N N . THR A 1 175 ? -20.770 10.849 37.103 1.00 78.00 175 THR A N 1
ATOM 1326 C CA . THR A 1 175 ? -21.735 11.961 37.105 1.00 78.00 175 THR A CA 1
ATOM 1327 C C . THR A 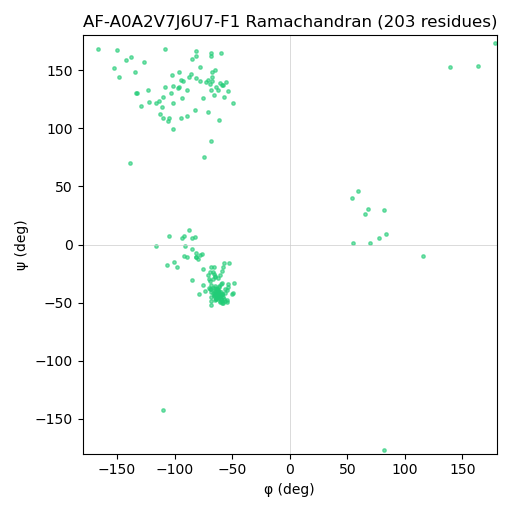1 175 ? -21.936 12.502 35.689 1.00 78.00 175 THR A C 1
ATOM 1329 O O . THR A 1 175 ? -21.057 13.171 35.153 1.00 78.00 175 THR A O 1
ATOM 1332 N N . GLY A 1 176 ? -23.093 12.208 35.088 1.00 78.69 176 GLY A N 1
ATOM 1333 C CA . GLY A 1 176 ? -23.426 12.559 33.700 1.00 78.69 176 GLY A CA 1
ATOM 1334 C C . GLY A 1 176 ? -23.635 11.360 32.765 1.00 78.69 176 GLY A C 1
ATOM 1335 O O . GLY A 1 176 ? -24.157 11.548 31.669 1.00 78.69 176 GLY A O 1
ATOM 1336 N N . ALA A 1 177 ? -23.315 10.132 33.193 1.00 81.19 177 ALA A N 1
ATOM 1337 C CA . ALA A 1 177 ? -23.534 8.903 32.420 1.00 81.19 177 ALA A CA 1
ATOM 1338 C C . ALA A 1 177 ? -25.022 8.495 32.400 1.00 81.19 177 ALA A C 1
ATOM 1340 O O . ALA A 1 177 ? -25.455 7.595 33.125 1.00 81.19 177 ALA A O 1
ATOM 1341 N N . ALA A 1 178 ? -25.827 9.200 31.603 1.00 82.56 178 ALA A N 1
ATOM 1342 C CA . ALA A 1 178 ? -27.276 9.003 31.528 1.00 82.56 178 ALA A CA 1
ATOM 1343 C C . ALA A 1 178 ? -27.685 7.675 30.862 1.00 82.56 178 ALA A C 1
ATOM 1345 O O . ALA A 1 178 ? -28.720 7.100 31.216 1.00 82.56 178 ALA A O 1
ATOM 1346 N N . GLU A 1 179 ? -26.867 7.180 29.932 1.00 86.75 179 GLU A N 1
ATOM 1347 C CA . GLU A 1 179 ? -27.122 5.990 29.117 1.00 86.75 179 GLU A CA 1
ATOM 1348 C C . GLU A 1 179 ? -25.852 5.139 28.984 1.00 86.75 179 GLU A C 1
ATOM 1350 O O . GLU A 1 179 ? -24.748 5.619 29.234 1.00 86.75 179 GLU A O 1
ATOM 1355 N N . ARG A 1 180 ? -26.016 3.865 28.608 1.00 89.00 180 ARG A N 1
ATOM 1356 C CA . ARG A 1 180 ? -24.899 2.974 28.267 1.00 89.00 180 ARG A CA 1
ATOM 1357 C C . ARG A 1 180 ? -24.318 3.381 26.913 1.00 89.00 180 ARG A C 1
ATOM 1359 O O . ARG A 1 180 ? -25.076 3.634 25.977 1.00 89.00 180 ARG A O 1
ATOM 1366 N N . ARG A 1 181 ? -22.991 3.353 26.778 1.00 88.94 181 ARG A N 1
ATOM 1367 C CA . ARG A 1 181 ? -22.294 3.611 25.513 1.00 88.94 181 ARG A CA 1
ATOM 1368 C C . ARG A 1 181 ? -21.225 2.557 25.251 1.00 88.94 181 ARG A C 1
ATOM 1370 O O . ARG A 1 181 ? -20.403 2.288 26.121 1.00 88.94 181 ARG A O 1
ATOM 1377 N N . LEU A 1 182 ? -21.242 1.988 24.045 1.00 90.94 182 LEU A N 1
ATOM 1378 C CA . LEU A 1 182 ? -20.241 1.014 23.599 1.00 90.94 182 LEU A CA 1
ATOM 1379 C C . LEU A 1 182 ? -18.896 1.703 23.351 1.00 90.94 182 LEU A C 1
ATOM 1381 O O . LEU A 1 182 ? -18.856 2.819 22.820 1.00 90.94 182 LEU A O 1
ATOM 1385 N N . GLY A 1 183 ? -17.810 1.023 23.712 1.00 93.50 183 GLY A N 1
ATOM 1386 C CA . GLY A 1 183 ? -16.445 1.497 23.492 1.00 93.50 183 GLY A CA 1
ATOM 1387 C C . GLY A 1 183 ? -15.936 1.248 22.075 1.00 93.50 183 GLY A C 1
ATOM 1388 O O . GLY A 1 183 ? -16.451 0.396 21.349 1.00 93.50 183 GLY A O 1
ATOM 1389 N N . ARG A 1 184 ? -14.869 1.948 21.676 1.00 94.50 184 ARG A N 1
ATOM 1390 C CA . ARG A 1 184 ? -14.187 1.714 20.390 1.00 94.50 184 ARG A CA 1
ATOM 1391 C C . ARG A 1 184 ? -13.655 0.292 20.248 1.00 94.50 184 ARG A C 1
ATOM 1393 O O . ARG A 1 184 ? -13.682 -0.221 19.134 1.00 94.50 184 ARG A O 1
ATOM 1400 N N . PHE A 1 185 ? -13.218 -0.347 21.335 1.00 95.19 185 PHE A N 1
ATOM 1401 C CA . PHE A 1 185 ? -12.803 -1.753 21.300 1.00 95.19 185 PHE A CA 1
ATOM 1402 C C . PHE A 1 185 ? -13.957 -2.685 20.928 1.00 95.19 185 PHE A C 1
ATOM 1404 O O . PHE A 1 185 ? -13.785 -3.546 20.073 1.00 95.19 185 PHE A O 1
ATOM 1411 N N . GLU A 1 186 ? -15.137 -2.475 21.513 1.00 94.81 186 GLU A N 1
ATOM 1412 C CA . GLU A 1 186 ? -16.331 -3.273 21.214 1.00 94.81 186 GLU A CA 1
ATOM 1413 C C . GLU A 1 186 ? -16.837 -3.006 19.788 1.00 94.81 186 GLU A C 1
ATOM 1415 O O . GLU A 1 186 ? -17.198 -3.929 19.067 1.00 94.81 186 GLU A O 1
ATOM 1420 N N . LEU A 1 187 ? -16.776 -1.753 19.322 1.00 94.19 187 LEU A N 1
ATOM 1421 C CA . LEU A 1 187 ? -17.101 -1.404 17.932 1.00 94.19 187 LEU A CA 1
ATOM 1422 C C . LEU A 1 187 ? -16.115 -1.989 16.906 1.00 94.19 187 LEU A C 1
ATOM 1424 O O . LEU A 1 187 ? -16.463 -2.127 15.733 1.00 94.19 187 LEU A O 1
ATOM 1428 N N . ALA A 1 188 ? -14.886 -2.292 17.329 1.00 96.12 188 ALA A N 1
ATOM 1429 C CA . ALA A 1 188 ? -13.845 -2.890 16.500 1.00 96.12 188 ALA A CA 1
ATOM 1430 C C . ALA A 1 188 ? -13.828 -4.424 16.571 1.00 96.12 188 ALA A C 1
ATOM 1432 O O . ALA A 1 188 ? -12.893 -5.031 16.039 1.00 96.12 188 ALA A O 1
ATOM 1433 N N . ASP A 1 189 ? -14.816 -5.045 17.224 1.00 95.81 189 ASP A N 1
ATOM 1434 C CA . ASP A 1 189 ? -14.867 -6.494 17.389 1.00 95.81 189 ASP A CA 1
ATOM 1435 C C . ASP A 1 189 ? -14.796 -7.227 16.039 1.00 95.81 189 ASP A C 1
ATOM 1437 O O . ASP A 1 189 ? -15.322 -6.776 15.016 1.00 95.81 189 ASP A O 1
ATOM 1441 N N . GLU A 1 190 ? -14.042 -8.328 16.027 1.00 95.12 190 GLU A N 1
ATOM 1442 C CA . GLU A 1 190 ? -13.624 -9.091 14.839 1.00 95.12 190 GLU A CA 1
ATOM 1443 C C . GLU A 1 190 ? -12.883 -8.287 13.741 1.00 95.12 190 GLU A C 1
ATOM 1445 O O . GLU A 1 190 ? -12.499 -8.845 12.707 1.00 95.12 190 GLU A O 1
ATOM 1450 N N . GLY A 1 191 ? -12.656 -6.990 13.948 1.00 96.38 191 GLY A N 1
ATOM 1451 C CA . GLY A 1 191 ? -12.067 -6.050 13.006 1.00 96.38 191 GLY A CA 1
ATOM 1452 C C . GLY A 1 191 ? -10.668 -5.589 13.403 1.00 96.38 191 GLY A C 1
ATOM 1453 O O . GLY A 1 191 ? -9.824 -6.366 13.866 1.00 96.38 191 GLY A O 1
ATOM 1454 N N . THR A 1 192 ? -10.385 -4.314 13.162 1.00 97.38 192 THR A N 1
ATOM 1455 C CA . THR A 1 192 ? -9.097 -3.685 13.462 1.00 97.38 192 THR A CA 1
ATOM 1456 C C . THR A 1 192 ? -9.332 -2.359 14.166 1.00 97.38 192 THR A C 1
ATOM 1458 O O . THR A 1 192 ? -10.088 -1.523 13.677 1.00 97.38 192 THR A O 1
ATOM 1461 N N . ILE A 1 193 ? -8.640 -2.148 15.284 1.00 97.00 193 ILE A N 1
ATOM 1462 C CA . ILE A 1 193 ? -8.530 -0.842 15.930 1.00 97.00 193 ILE A CA 1
ATOM 1463 C C . ILE A 1 193 ? -7.151 -0.250 15.624 1.00 97.00 193 ILE A C 1
ATOM 1465 O O . ILE A 1 193 ? -6.134 -0.928 15.767 1.00 97.00 193 ILE A O 1
ATOM 1469 N N . PHE A 1 194 ? -7.120 0.998 15.167 1.00 96.88 194 PHE A N 1
ATOM 1470 C CA . PHE A 1 194 ? -5.900 1.766 14.947 1.00 96.88 194 PHE A CA 1
ATOM 1471 C C . PHE A 1 194 ? -5.841 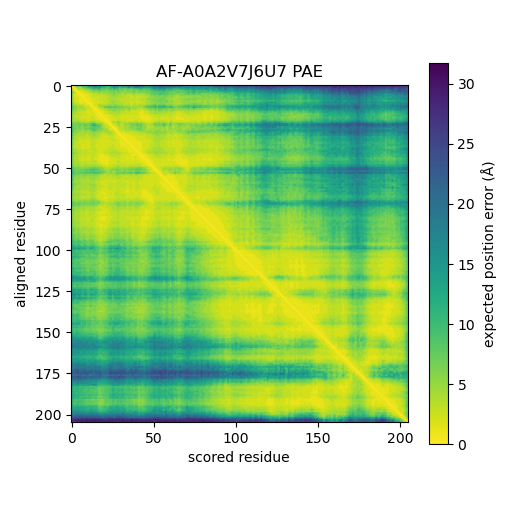2.893 15.976 1.00 96.88 194 PHE A C 1
ATOM 1473 O O . PHE A 1 194 ? -6.725 3.746 16.005 1.00 96.88 194 PHE A O 1
ATOM 1480 N N . LEU A 1 195 ? -4.813 2.867 16.823 1.00 94.94 195 LEU A N 1
ATOM 1481 C CA . LEU A 1 195 ? -4.560 3.879 17.845 1.00 94.94 195 LEU A CA 1
ATOM 1482 C C . LEU A 1 195 ? -3.460 4.812 17.334 1.00 94.94 195 LEU A C 1
ATOM 1484 O O . LEU A 1 195 ? -2.279 4.459 17.371 1.00 94.94 195 LEU A O 1
ATOM 1488 N N . ASP A 1 196 ? -3.851 5.970 16.813 1.00 93.75 196 ASP A N 1
ATOM 1489 C CA . ASP A 1 196 ? -2.904 7.001 16.400 1.00 93.75 196 ASP A CA 1
ATOM 1490 C C . ASP A 1 196 ? -2.456 7.816 17.611 1.00 93.75 196 ASP A C 1
ATOM 1492 O O . ASP A 1 196 ? -3.238 8.074 18.527 1.00 93.75 196 ASP A O 1
ATOM 1496 N N . GLU A 1 197 ? -1.184 8.206 17.606 1.00 91.44 197 GLU A N 1
ATOM 1497 C CA . GLU A 1 197 ? -0.549 8.923 18.719 1.00 91.44 197 GLU A CA 1
ATOM 1498 C C . GLU A 1 197 ? -0.701 8.189 20.067 1.00 91.44 197 GLU A C 1
ATOM 1500 O O . GLU A 1 197 ? -0.884 8.793 21.116 1.00 91.44 197 GLU A O 1
ATOM 1505 N N . VAL A 1 198 ? -0.576 6.854 20.056 1.00 89.06 198 VAL A N 1
ATOM 1506 C CA . VAL A 1 198 ? -0.699 6.003 21.259 1.00 89.06 198 VAL A CA 1
ATOM 1507 C C . VAL A 1 198 ? 0.292 6.357 22.381 1.00 89.06 198 VAL A C 1
ATOM 1509 O O . VAL A 1 198 ? 0.061 6.007 23.532 1.00 89.06 198 VAL A O 1
ATOM 1512 N N . GLY A 1 199 ? 1.383 7.064 22.069 1.00 86.06 199 GLY A N 1
ATOM 1513 C CA . GLY A 1 199 ? 2.316 7.591 23.072 1.00 86.06 199 GLY A CA 1
ATOM 1514 C C . GLY A 1 199 ? 1.734 8.713 23.940 1.00 86.06 199 GLY A C 1
ATOM 1515 O O . GLY A 1 199 ? 2.247 8.944 25.027 1.00 86.06 199 GLY A O 1
ATOM 1516 N N . GLU A 1 200 ? 0.658 9.361 23.488 1.00 83.31 200 GLU A N 1
ATOM 1517 C CA . GLU A 1 200 ? -0.091 10.374 24.244 1.00 83.31 200 GLU A CA 1
ATOM 1518 C C . GLU A 1 200 ? -1.148 9.741 25.163 1.00 83.31 200 GLU A C 1
ATOM 1520 O O . GLU A 1 200 ? -1.822 10.441 25.918 1.00 83.31 200 GLU A O 1
ATOM 1525 N N . CYS A 1 201 ? -1.315 8.411 25.122 1.00 80.50 201 CYS A N 1
ATOM 1526 C CA . CYS A 1 201 ? -2.141 7.732 26.109 1.00 80.50 201 CYS A CA 1
ATOM 1527 C C . CYS A 1 201 ? -1.533 7.943 27.505 1.00 80.50 201 CYS A C 1
ATOM 1529 O O . CYS A 1 201 ? -0.335 7.703 27.686 1.00 80.50 201 CYS A O 1
ATOM 1531 N N . PRO A 1 202 ? -2.347 8.314 28.507 1.00 75.69 202 PRO A N 1
ATOM 1532 C CA . PRO A 1 202 ? -1.889 8.414 29.878 1.00 75.69 202 PRO A CA 1
ATOM 1533 C C . PRO A 1 202 ? -1.233 7.103 30.296 1.00 75.69 202 PRO A C 1
ATOM 1535 O O . PRO A 1 202 ? -1.791 6.018 30.102 1.00 75.69 202 PRO A O 1
ATOM 1538 N N . LEU A 1 203 ? -0.052 7.204 30.899 1.00 70.81 203 LEU A N 1
ATOM 1539 C CA . LEU A 1 203 ? 0.509 6.106 31.669 1.00 70.81 203 LEU A CA 1
ATOM 1540 C C . LEU A 1 203 ? -0.379 5.975 32.904 1.00 70.81 203 LEU A C 1
ATOM 1542 O O . LEU A 1 203 ? -0.161 6.661 33.901 1.00 70.81 203 LEU A O 1
ATOM 1546 N N . ALA A 1 204 ? -1.436 5.168 32.796 1.00 59.78 204 ALA A N 1
ATOM 1547 C CA . ALA A 1 204 ? -2.282 4.852 33.933 1.00 59.78 204 ALA A CA 1
ATOM 1548 C C . ALA A 1 204 ? -1.371 4.427 35.095 1.00 59.78 204 ALA A C 1
ATOM 1550 O O . ALA A 1 204 ? -0.524 3.542 34.938 1.00 59.78 204 ALA A O 1
ATOM 1551 N N . THR A 1 205 ? -1.489 5.151 36.207 1.00 40.16 205 THR A N 1
ATOM 1552 C CA . THR A 1 205 ? -0.767 4.878 37.454 1.00 40.16 205 THR A CA 1
ATOM 1553 C C . THR A 1 205 ? -1.493 3.803 38.243 1.00 40.16 205 THR A C 1
ATOM 1555 O O . THR A 1 205 ? -2.744 3.842 38.253 1.00 40.16 205 THR A O 1
#